Protein AF-A0A8S3GTX0-F1 (afdb_monomer)

Structure (mmCIF, N/CA/C/O backbone):
data_AF-A0A8S3GTX0-F1
#
_entry.id   AF-A0A8S3GTX0-F1
#
loop_
_atom_site.group_PDB
_atom_site.id
_atom_site.type_symbol
_atom_site.label_atom_id
_atom_site.label_alt_id
_atom_site.label_comp_id
_atom_site.label_asym_id
_atom_site.label_entity_id
_atom_site.label_seq_id
_atom_site.pdbx_PDB_ins_code
_atom_site.Cartn_x
_atom_site.Cartn_y
_atom_site.Cartn_z
_atom_site.occupancy
_atom_site.B_iso_or_equiv
_atom_site.auth_seq_id
_atom_site.auth_comp_id
_atom_site.auth_asym_id
_atom_site.auth_atom_id
_atom_site.pdbx_PDB_model_num
ATOM 1 N N . PHE A 1 1 ? 10.442 5.840 -23.495 1.00 79.31 1 PHE A N 1
ATOM 2 C CA . PHE A 1 1 ? 10.905 5.027 -24.640 1.00 79.31 1 PHE A CA 1
ATOM 3 C C . PHE A 1 1 ? 10.006 5.134 -25.878 1.00 79.31 1 PHE A C 1
ATOM 5 O O . PHE A 1 1 ? 9.894 4.167 -26.621 1.00 79.31 1 PHE A O 1
ATOM 12 N N . LYS A 1 2 ? 9.398 6.291 -26.168 1.00 82.44 2 LYS A N 1
ATOM 13 C CA . LYS A 1 2 ? 8.474 6.440 -27.301 1.00 82.44 2 LYS A CA 1
ATOM 14 C C . LYS A 1 2 ? 9.087 5.925 -28.614 1.00 82.44 2 LYS A C 1
ATOM 16 O O . LYS A 1 2 ? 10.205 6.306 -28.949 1.00 82.44 2 LYS A O 1
ATOM 21 N N . GLN A 1 3 ? 8.362 5.051 -29.319 1.00 83.12 3 GLN A N 1
ATOM 22 C CA . GLN A 1 3 ? 8.770 4.428 -30.593 1.00 83.12 3 GLN A CA 1
ATOM 23 C C . GLN A 1 3 ? 10.071 3.594 -30.565 1.00 83.12 3 GLN A C 1
ATOM 25 O O . GLN A 1 3 ? 10.593 3.220 -31.616 1.00 83.12 3 GLN A O 1
ATOM 30 N N . ALA A 1 4 ? 10.614 3.268 -29.390 1.00 78.75 4 ALA A N 1
ATOM 31 C CA . ALA A 1 4 ? 11.802 2.428 -29.287 1.00 78.75 4 ALA A CA 1
ATOM 32 C C . ALA A 1 4 ? 11.519 0.965 -29.685 1.00 78.75 4 ALA A C 1
ATOM 34 O O . ALA A 1 4 ? 10.461 0.401 -29.388 1.00 78.75 4 ALA A O 1
ATOM 35 N N . LYS A 1 5 ? 12.511 0.316 -30.306 1.00 78.94 5 LYS A N 1
ATOM 36 C CA . LYS A 1 5 ? 12.533 -1.140 -30.502 1.00 78.94 5 LYS A CA 1
ATOM 37 C C . LYS A 1 5 ? 13.118 -1.788 -29.251 1.00 78.94 5 LYS A C 1
ATOM 39 O O . LYS A 1 5 ? 14.331 -1.815 -29.082 1.00 78.94 5 LYS A O 1
ATOM 44 N N . LEU A 1 6 ? 12.237 -2.253 -28.369 1.00 76.00 6 LEU A N 1
ATOM 45 C CA . LEU A 1 6 ? 12.600 -2.751 -27.040 1.00 76.00 6 LEU A CA 1
ATOM 46 C C . LEU A 1 6 ? 12.686 -4.275 -26.945 1.00 76.00 6 LEU A C 1
ATOM 48 O O . LEU A 1 6 ? 13.019 -4.773 -25.883 1.00 76.00 6 LEU A O 1
ATOM 52 N N . ASN A 1 7 ? 12.452 -5.029 -28.020 1.00 69.19 7 ASN A N 1
ATOM 53 C CA . ASN A 1 7 ? 12.668 -6.477 -27.980 1.00 69.19 7 ASN A CA 1
ATOM 54 C C . ASN A 1 7 ? 14.132 -6.800 -28.308 1.00 69.19 7 ASN A C 1
ATOM 56 O O . ASN A 1 7 ? 14.607 -6.320 -29.343 1.00 69.19 7 ASN A O 1
ATOM 60 N N . PRO A 1 8 ?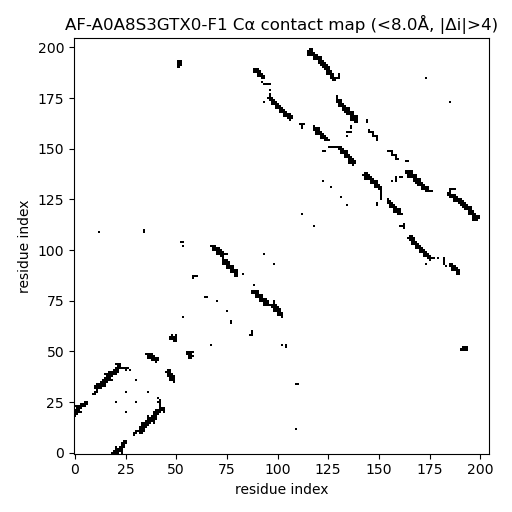 14.843 -7.609 -27.488 1.00 63.97 8 PRO A N 1
ATOM 61 C CA . PRO A 1 8 ? 14.393 -8.390 -26.320 1.00 63.97 8 PRO A CA 1
ATOM 62 C C . PRO A 1 8 ? 14.941 -7.853 -24.973 1.00 63.97 8 PRO A C 1
ATOM 64 O O . PRO A 1 8 ? 15.703 -8.536 -24.289 1.00 63.97 8 PRO A O 1
ATOM 67 N N . PHE A 1 9 ? 14.624 -6.617 -24.586 1.00 77.19 9 PHE A N 1
ATOM 68 C CA . PHE A 1 9 ? 15.086 -6.059 -23.311 1.00 77.19 9 PHE A CA 1
ATOM 69 C C .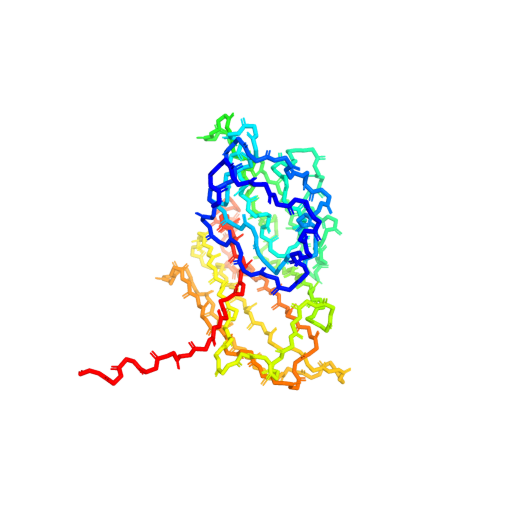 PHE A 1 9 ? 14.368 -6.710 -22.127 1.00 77.19 9 PHE A C 1
ATOM 71 O O . PHE A 1 9 ? 13.148 -6.852 -22.111 1.00 77.19 9 PHE A O 1
ATOM 78 N N . ASN A 1 10 ? 15.144 -7.068 -21.106 1.00 78.81 10 ASN A N 1
ATOM 79 C CA . ASN A 1 10 ? 14.623 -7.549 -19.837 1.00 78.81 10 ASN A CA 1
ATOM 80 C C . ASN A 1 10 ? 14.394 -6.356 -18.897 1.00 78.81 10 ASN A C 1
ATOM 82 O O . ASN A 1 10 ? 15.355 -5.724 -18.463 1.00 78.81 10 ASN A O 1
ATOM 86 N N . PHE A 1 11 ? 13.130 -6.066 -18.582 1.00 76.50 11 PHE A N 1
ATOM 87 C CA . PHE A 1 11 ? 12.743 -5.025 -17.622 1.00 76.50 11 PHE A CA 1
ATOM 88 C C . PHE A 1 11 ? 12.604 -5.546 -16.190 1.00 76.50 11 PHE A C 1
ATOM 90 O O . PHE A 1 11 ? 12.128 -4.818 -15.320 1.00 76.50 11 PHE A O 1
ATOM 97 N N . SER A 1 12 ? 13.026 -6.786 -15.921 1.00 72.88 12 SER A N 1
ATOM 98 C CA . SER A 1 12 ? 13.080 -7.309 -14.562 1.00 72.88 12 SER A CA 1
ATOM 99 C C . SER A 1 12 ? 13.879 -6.357 -13.685 1.00 72.88 12 SER A C 1
ATOM 101 O O . SER A 1 12 ? 14.993 -5.953 -14.020 1.00 72.88 12 SER A O 1
ATOM 103 N N . ARG A 1 13 ? 13.281 -5.988 -12.557 1.00 65.50 13 ARG A N 1
ATOM 104 C CA . ARG A 1 13 ? 13.845 -5.049 -11.589 1.00 65.50 13 ARG A CA 1
ATOM 105 C C . ARG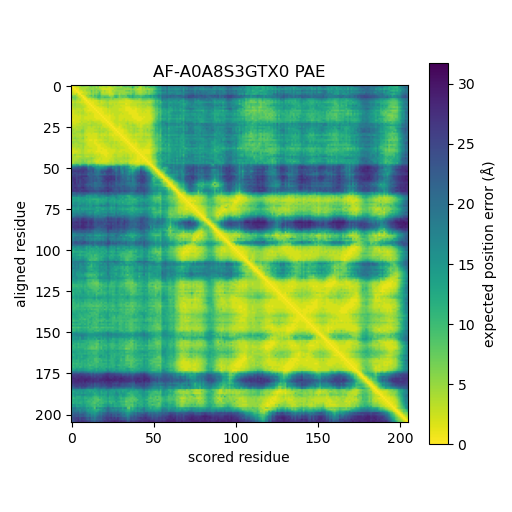 A 1 13 ? 13.991 -3.588 -12.082 1.00 65.50 13 ARG A C 1
ATOM 107 O O . ARG A 1 13 ? 14.657 -2.793 -11.422 1.00 65.50 13 ARG A O 1
ATOM 114 N N . ALA A 1 14 ? 13.381 -3.195 -13.205 1.00 71.62 14 ALA A N 1
ATOM 115 C CA . ALA A 1 14 ? 13.435 -1.813 -13.699 1.00 71.62 14 ALA A CA 1
ATOM 116 C C . ALA A 1 14 ? 12.402 -0.894 -13.018 1.00 71.62 14 ALA A C 1
ATOM 118 O O . ALA A 1 14 ? 11.264 -1.305 -12.789 1.00 71.62 14 ALA A O 1
ATOM 119 N N . ASN A 1 15 ? 12.775 0.369 -12.768 1.00 70.31 15 ASN A N 1
ATOM 120 C CA . ASN A 1 15 ? 11.829 1.440 -12.438 1.00 70.31 15 ASN A CA 1
ATOM 121 C C . ASN A 1 15 ? 11.375 2.136 -13.720 1.00 70.31 15 ASN A C 1
ATOM 123 O O . ASN A 1 15 ? 12.180 2.783 -14.389 1.00 70.31 15 ASN A O 1
ATOM 127 N N . LEU A 1 16 ? 10.097 2.016 -14.053 1.00 76.69 16 LEU A N 1
ATOM 128 C CA . LEU A 1 16 ? 9.498 2.595 -15.250 1.00 76.69 16 LEU A CA 1
ATOM 129 C C . LEU A 1 16 ? 8.422 3.631 -14.897 1.00 76.69 16 LEU A C 1
ATOM 131 O O . LEU A 1 16 ? 7.539 3.910 -15.711 1.00 76.69 16 LEU A O 1
ATOM 135 N N . TYR A 1 17 ? 8.512 4.236 -13.707 1.00 75.62 17 TYR A N 1
ATOM 136 C CA . TYR A 1 17 ? 7.631 5.320 -13.278 1.00 75.62 17 TYR A CA 1
ATOM 137 C C . TYR A 1 17 ? 7.524 6.418 -14.345 1.00 75.62 17 TYR A C 1
ATOM 139 O O . TYR A 1 17 ? 8.539 6.912 -14.845 1.00 75.62 17 TYR A O 1
ATOM 147 N N . LYS A 1 18 ? 6.291 6.788 -14.713 1.00 79.94 18 LYS A N 1
ATOM 148 C CA . LYS A 1 18 ? 5.958 7.820 -15.714 1.00 79.94 18 LYS A CA 1
ATOM 149 C C . LYS A 1 18 ? 6.598 7.617 -17.087 1.00 79.94 18 LYS A C 1
ATOM 151 O O . LYS A 1 18 ?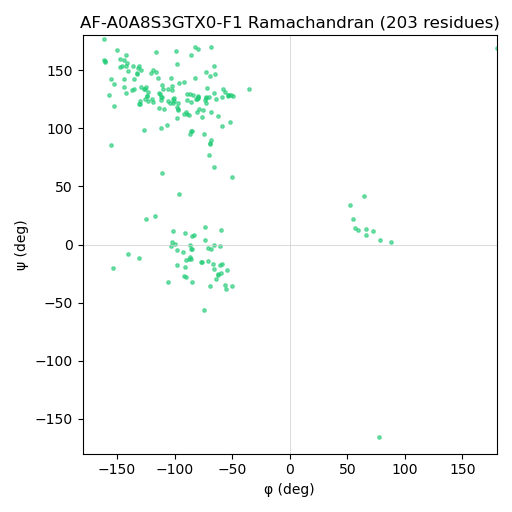 6.753 8.560 -17.865 1.00 79.94 18 LYS A O 1
ATOM 156 N N . THR A 1 19 ? 6.987 6.389 -17.409 1.00 82.94 19 THR A N 1
ATOM 157 C CA . THR A 1 19 ? 7.670 6.101 -18.667 1.00 82.94 19 THR A CA 1
ATOM 158 C C . THR A 1 19 ? 6.683 6.009 -19.829 1.00 82.94 19 THR A C 1
ATOM 160 O O . THR A 1 19 ? 5.737 5.232 -19.798 1.00 82.94 19 THR A O 1
ATOM 163 N N . ASP A 1 20 ? 6.935 6.757 -20.904 1.00 88.06 20 ASP A N 1
ATOM 164 C CA . ASP A 1 20 ? 6.128 6.693 -22.128 1.00 88.06 20 ASP A CA 1
ATOM 165 C C . ASP A 1 20 ? 6.638 5.592 -23.082 1.00 88.06 20 ASP A C 1
ATOM 167 O O . ASP A 1 20 ? 7.737 5.702 -23.646 1.00 88.06 20 ASP A O 1
ATOM 171 N N . PHE A 1 21 ? 5.846 4.533 -23.261 1.00 87.38 21 PHE A N 1
ATOM 172 C CA . PHE A 1 21 ? 6.047 3.423 -24.201 1.00 87.38 21 PHE A CA 1
ATOM 173 C C . PHE A 1 21 ? 5.180 3.532 -25.465 1.00 87.38 21 PHE A C 1
ATOM 175 O O . PHE A 1 21 ? 5.127 2.579 -26.246 1.00 87.38 21 PHE A O 1
ATOM 182 N N . THR A 1 22 ? 4.530 4.670 -25.726 1.00 88.75 22 THR A N 1
ATOM 183 C CA . THR A 1 22 ? 3.666 4.853 -26.902 1.00 88.75 22 THR A CA 1
ATOM 184 C C . THR A 1 22 ? 4.406 4.488 -28.193 1.00 88.75 22 THR A C 1
ATOM 186 O O . THR A 1 22 ? 5.518 4.961 -28.458 1.00 88.75 22 THR A O 1
ATOM 189 N N . GLY A 1 23 ? 3.789 3.634 -29.015 1.00 84.19 23 GLY A N 1
ATOM 190 C CA . GLY A 1 23 ? 4.358 3.185 -30.291 1.00 84.19 23 GLY A CA 1
ATOM 191 C C . GLY A 1 23 ? 5.539 2.211 -30.185 1.00 84.19 23 GLY A C 1
ATOM 192 O O . GLY A 1 23 ? 6.206 1.974 -31.189 1.00 84.19 23 GLY A O 1
ATOM 193 N N . THR A 1 24 ? 5.829 1.660 -29.003 1.00 86.62 24 THR A N 1
ATOM 194 C CA . THR A 1 24 ? 6.781 0.543 -28.845 1.00 86.62 24 THR A CA 1
ATOM 195 C C . THR A 1 24 ? 6.092 -0.808 -29.069 1.00 86.62 24 THR A C 1
ATOM 197 O O . THR A 1 24 ? 4.868 -0.901 -28.993 1.00 86.62 24 THR A O 1
ATOM 200 N N . ASN A 1 25 ? 6.861 -1.875 -29.302 1.00 82.12 25 ASN A N 1
ATOM 201 C CA . ASN A 1 25 ? 6.336 -3.245 -29.414 1.00 82.12 25 ASN A CA 1
ATOM 202 C C . ASN A 1 25 ? 6.435 -4.029 -28.086 1.00 82.12 25 ASN A C 1
ATOM 204 O O . ASN A 1 25 ? 6.893 -5.166 -28.099 1.00 82.12 25 ASN A O 1
ATOM 208 N N . ILE A 1 26 ? 6.088 -3.400 -26.954 1.00 77.56 26 ILE A N 1
ATOM 209 C CA . ILE A 1 26 ? 6.133 -4.020 -25.623 1.00 77.56 26 ILE A CA 1
ATOM 210 C C . ILE A 1 26 ? 4.730 -4.425 -25.154 1.00 77.56 26 ILE A C 1
ATOM 212 O O . ILE A 1 26 ? 3.755 -3.687 -25.299 1.00 77.56 26 ILE A O 1
ATOM 216 N N . SER A 1 27 ? 4.619 -5.613 -24.581 1.00 73.81 27 SER A N 1
ATOM 217 C CA . SER A 1 27 ? 3.405 -6.166 -23.990 1.00 73.81 27 SER A CA 1
ATOM 218 C C . SER A 1 27 ? 3.394 -5.975 -22.472 1.00 73.81 27 SER A C 1
ATOM 220 O O . SER A 1 27 ? 4.437 -5.918 -21.822 1.00 73.81 27 SER A O 1
ATOM 222 N N . LYS A 1 28 ? 2.199 -5.957 -21.864 1.00 66.06 28 LYS A N 1
ATOM 223 C CA . LYS A 1 28 ? 2.057 -5.921 -20.395 1.00 66.06 28 LYS A CA 1
ATOM 224 C C . LYS A 1 28 ? 2.791 -7.092 -19.719 1.00 66.06 28 LYS A C 1
ATOM 226 O O . LYS A 1 28 ? 3.364 -6.921 -18.650 1.00 66.06 28 LYS A O 1
ATOM 231 N N . SER A 1 29 ? 2.817 -8.268 -20.350 1.00 69.44 29 SER A N 1
ATOM 232 C CA . SER A 1 29 ? 3.540 -9.442 -19.842 1.00 69.44 29 SER A CA 1
ATOM 233 C C . SER A 1 29 ? 5.055 -9.258 -19.780 1.00 69.44 29 SER A C 1
ATOM 235 O O . SER A 1 29 ? 5.683 -9.854 -18.913 1.00 69.44 29 SER A O 1
ATOM 237 N N . GLU A 1 30 ? 5.641 -8.439 -20.654 1.00 75.69 30 GLU A N 1
ATOM 238 C CA . GLU A 1 30 ? 7.081 -8.129 -20.638 1.00 75.69 30 GLU A CA 1
ATOM 239 C C . GLU A 1 30 ? 7.447 -7.116 -19.541 1.00 75.69 30 GLU A C 1
ATOM 241 O O . GLU A 1 30 ? 8.611 -6.995 -19.168 1.00 75.69 30 GLU A O 1
ATOM 246 N N . LEU A 1 31 ? 6.446 -6.429 -18.984 1.00 75.00 31 LEU A N 1
ATOM 247 C CA . LEU A 1 31 ? 6.580 -5.471 -17.887 1.00 75.00 31 LEU A CA 1
ATOM 248 C C . LEU A 1 31 ? 6.247 -6.065 -16.510 1.00 75.00 31 LEU A C 1
ATOM 250 O O . LEU A 1 31 ? 6.399 -5.382 -15.502 1.00 75.00 31 LEU A O 1
ATOM 254 N N . LYS A 1 32 ? 5.796 -7.324 -16.443 1.00 70.50 32 LYS A N 1
ATOM 255 C CA . LYS A 1 32 ? 5.270 -7.943 -15.209 1.00 70.50 32 LYS A CA 1
ATOM 256 C C . LYS A 1 32 ? 6.295 -8.042 -14.069 1.00 70.50 32 LYS A C 1
ATOM 258 O O . LYS A 1 32 ? 5.901 -8.096 -12.909 1.00 70.50 32 LYS A O 1
ATOM 263 N N . ASP A 1 33 ? 7.579 -8.091 -14.426 1.00 66.31 33 ASP A N 1
ATOM 264 C CA . ASP A 1 33 ? 8.706 -8.240 -13.498 1.00 66.31 33 ASP A CA 1
ATOM 265 C C . ASP A 1 33 ? 9.425 -6.898 -13.245 1.00 66.31 33 ASP A C 1
ATOM 267 O O . ASP A 1 33 ? 10.438 -6.854 -12.538 1.00 66.31 33 ASP A O 1
ATOM 271 N N . ALA A 1 34 ? 8.931 -5.801 -13.835 1.00 72.56 34 ALA A N 1
ATOM 272 C CA . ALA A 1 34 ? 9.392 -4.460 -13.501 1.00 72.56 34 ALA A CA 1
ATOM 273 C C . ALA A 1 34 ? 9.021 -4.131 -12.050 1.00 72.56 34 ALA A C 1
ATOM 275 O O . ALA A 1 34 ? 7.988 -4.560 -11.539 1.00 72.56 34 ALA A O 1
ATOM 276 N N . LEU A 1 35 ? 9.872 -3.356 -11.378 1.00 65.25 35 LEU A N 1
ATOM 277 C CA . LEU A 1 35 ? 9.636 -2.950 -9.989 1.00 65.25 35 LEU A CA 1
ATOM 278 C C . LEU A 1 35 ? 8.476 -1.969 -9.868 1.00 65.25 35 LEU A C 1
ATOM 280 O O . LEU A 1 35 ? 7.766 -1.981 -8.869 1.00 65.25 35 LEU A O 1
ATOM 284 N N . SER A 1 36 ? 8.321 -1.089 -10.855 1.00 68.06 36 SER A N 1
ATOM 285 C CA . SER A 1 36 ? 7.163 -0.209 -10.968 1.00 68.06 36 SER A CA 1
ATOM 286 C C . SER A 1 36 ? 6.956 0.198 -12.415 1.00 68.06 36 SER A C 1
ATOM 288 O O . SER A 1 36 ? 7.917 0.459 -13.139 1.00 68.06 36 SER A O 1
ATOM 290 N N . ILE A 1 37 ? 5.691 0.287 -12.806 1.00 69.31 37 ILE A N 1
ATOM 291 C CA . ILE A 1 37 ? 5.230 0.872 -14.069 1.00 69.31 37 ILE A CA 1
ATOM 292 C C . ILE A 1 37 ? 4.193 1.969 -13.798 1.00 69.31 37 ILE A C 1
ATOM 294 O O . ILE A 1 37 ? 3.396 2.304 -14.671 1.00 69.31 37 ILE A O 1
ATOM 298 N N . GLN A 1 38 ? 4.191 2.534 -12.587 1.00 70.75 38 GLN A N 1
ATOM 299 C CA . GLN A 1 38 ? 3.233 3.547 -12.165 1.00 70.75 38 GLN A CA 1
ATOM 300 C C . GLN A 1 38 ? 3.257 4.749 -13.112 1.00 70.75 38 GLN A C 1
ATOM 302 O O . GLN A 1 38 ? 4.316 5.285 -13.428 1.00 70.75 38 GLN A O 1
ATOM 307 N N . ASP A 1 39 ? 2.080 5.186 -13.551 1.00 73.12 39 ASP A N 1
ATOM 308 C CA . ASP A 1 39 ? 1.872 6.289 -14.493 1.00 73.12 39 ASP A CA 1
ATOM 309 C C . ASP A 1 39 ? 2.601 6.120 -15.843 1.00 73.12 39 ASP A C 1
ATOM 311 O O . ASP A 1 39 ? 2.723 7.081 -16.607 1.00 73.12 39 ASP A O 1
ATOM 315 N N . ALA A 1 40 ? 3.102 4.923 -16.167 1.00 79.44 40 ALA A N 1
ATOM 316 C CA . ALA A 1 40 ? 3.653 4.645 -17.487 1.00 79.44 40 ALA A CA 1
ATOM 317 C C . ALA A 1 40 ? 2.545 4.716 -18.547 1.00 79.44 40 ALA A C 1
ATOM 319 O O . ALA A 1 40 ? 1.386 4.463 -18.256 1.00 79.44 40 ALA A O 1
ATOM 320 N N . VAL A 1 41 ? 2.874 5.015 -19.800 1.00 83.25 41 VAL A N 1
ATOM 321 C CA . VAL A 1 41 ? 1.909 4.966 -20.912 1.00 83.25 41 VAL A CA 1
ATOM 322 C C . VAL A 1 41 ? 2.271 3.785 -21.796 1.00 83.25 41 VAL A C 1
ATOM 324 O O . VAL A 1 41 ? 3.365 3.766 -22.346 1.00 83.25 41 VAL A O 1
ATOM 327 N N . LEU A 1 42 ? 1.391 2.790 -21.919 1.00 82.88 42 LEU A N 1
ATOM 328 C CA . LEU A 1 42 ? 1.625 1.586 -22.723 1.00 82.88 42 LEU A CA 1
ATOM 329 C C . LEU A 1 42 ? 1.660 1.891 -24.225 1.00 82.88 42 LEU A C 1
ATOM 331 O O . LEU A 1 42 ? 1.274 2.964 -24.686 1.00 82.88 42 LEU A O 1
ATOM 335 N N . SER A 1 43 ? 2.072 0.899 -25.016 1.00 82.75 43 SER A N 1
ATOM 336 C CA . SER A 1 43 ? 2.161 0.984 -26.478 1.00 82.75 43 SER A CA 1
ATOM 337 C C . SER A 1 43 ? 0.906 1.500 -27.171 1.00 82.75 43 SER A C 1
ATOM 339 O O . SER A 1 43 ? 1.011 2.220 -28.163 1.00 82.75 43 SER A O 1
ATOM 341 N N . ASN A 1 44 ? -0.265 1.148 -26.644 1.00 80.12 44 ASN A N 1
ATOM 342 C CA . ASN A 1 44 ? -1.576 1.550 -27.148 1.00 80.12 44 ASN A CA 1
ATOM 343 C C . ASN A 1 44 ? -2.046 2.921 -26.617 1.00 80.12 44 ASN A C 1
ATOM 345 O O . ASN A 1 44 ? -3.196 3.292 -26.833 1.00 80.12 44 ASN A O 1
ATOM 349 N N . GLY A 1 45 ? -1.190 3.657 -25.906 1.00 77.25 45 GLY A N 1
ATOM 350 C CA . GLY A 1 45 ? -1.528 4.935 -25.283 1.00 77.25 45 GLY A CA 1
ATOM 351 C C . GLY A 1 45 ? -2.314 4.803 -23.977 1.00 77.25 45 GLY A C 1
ATOM 352 O O . GLY A 1 45 ? -2.713 5.817 -23.411 1.00 77.25 45 GLY A O 1
ATOM 353 N N . THR A 1 46 ? -2.556 3.584 -23.483 1.00 75.00 46 THR A N 1
ATOM 354 C CA . THR A 1 46 ? -3.236 3.383 -22.201 1.00 75.00 46 THR A CA 1
ATOM 355 C C . THR A 1 46 ? -2.294 3.746 -21.055 1.00 75.00 46 THR A C 1
ATOM 357 O O . THR A 1 46 ? -1.226 3.137 -20.949 1.00 75.00 46 THR A O 1
ATOM 360 N N . PRO A 1 47 ? -2.658 4.697 -20.179 1.00 70.19 47 PRO A N 1
ATOM 361 C CA . PRO A 1 47 ? -1.906 4.921 -18.958 1.00 70.19 47 PRO A CA 1
ATOM 362 C C . PRO A 1 47 ? -2.035 3.697 -18.046 1.00 70.19 47 PRO A C 1
ATOM 364 O O . PRO A 1 47 ? -3.126 3.185 -17.796 1.00 70.19 47 PRO A O 1
ATOM 367 N N . VAL A 1 48 ? -0.901 3.221 -17.556 1.00 64.31 48 VAL A N 1
ATOM 368 C CA . VAL A 1 48 ? -0.812 2.303 -16.436 1.00 64.31 48 VAL A CA 1
ATOM 369 C C . VAL A 1 48 ? -0.952 3.133 -15.182 1.00 64.31 48 VAL A C 1
ATOM 371 O O . VAL A 1 48 ? -0.085 3.927 -14.835 1.00 64.31 48 VAL A O 1
ATOM 374 N N . HIS A 1 49 ? -2.032 2.914 -14.465 1.00 58.09 49 HIS A N 1
ATOM 375 C CA . HIS A 1 49 ? -2.074 3.263 -13.062 1.00 58.09 49 HIS A CA 1
ATOM 376 C C . HIS A 1 49 ? -1.618 1.998 -12.345 1.00 58.09 49 HIS A C 1
ATOM 378 O O . HIS A 1 49 ? -2.280 0.966 -12.478 1.00 58.09 49 HIS A O 1
ATOM 384 N N . ASP A 1 50 ? -0.434 2.027 -11.714 1.00 47.72 50 ASP A N 1
ATOM 385 C CA . ASP A 1 50 ? -0.014 0.888 -10.892 1.00 47.72 50 ASP A CA 1
ATOM 386 C C . ASP A 1 50 ? -1.148 0.646 -9.905 1.00 47.72 50 ASP A C 1
ATOM 388 O O . ASP A 1 50 ? -1.622 1.571 -9.234 1.00 47.72 50 ASP A O 1
ATOM 392 N N . GLU A 1 51 ? -1.606 -0.597 -9.855 1.00 46.56 51 GLU A N 1
ATOM 393 C CA . GLU A 1 51 ? -2.383 -1.019 -8.713 1.00 46.56 51 GLU A CA 1
ATOM 394 C C . GLU A 1 51 ? -1.472 -0.799 -7.502 1.00 46.56 51 GLU A C 1
ATOM 396 O O . GLU A 1 51 ? -0.311 -1.220 -7.485 1.00 46.56 51 GLU A O 1
ATOM 401 N N . ASN A 1 52 ? -1.996 -0.073 -6.515 1.00 44.25 52 ASN A N 1
ATOM 402 C CA . ASN A 1 52 ? -1.453 -0.021 -5.161 1.00 44.25 52 ASN A CA 1
ATOM 403 C C . ASN A 1 52 ? -0.903 -1.399 -4.823 1.00 44.25 52 ASN A C 1
ATOM 405 O O . ASN A 1 52 ? -1.620 -2.349 -5.115 1.00 44.25 52 ASN A O 1
ATOM 409 N N . LEU A 1 53 ? 0.310 -1.496 -4.264 1.00 40.72 53 LEU A N 1
ATOM 410 C CA . LEU A 1 53 ? 1.086 -2.721 -3.982 1.00 40.72 53 LEU A CA 1
ATOM 411 C C . LEU A 1 53 ? 0.328 -3.846 -3.233 1.00 40.72 53 LEU A C 1
ATOM 413 O O . LEU A 1 53 ? 0.728 -4.312 -2.180 1.00 40.72 53 LEU A O 1
ATOM 417 N N . ILE A 1 54 ? -0.773 -4.317 -3.787 1.00 45.34 54 ILE A N 1
ATOM 418 C CA . ILE A 1 54 ? -1.844 -5.109 -3.189 1.00 45.34 54 ILE A CA 1
ATOM 419 C C . ILE A 1 54 ? -2.534 -5.953 -4.285 1.00 45.34 54 ILE A C 1
ATOM 421 O O . ILE A 1 54 ? -3.092 -7.000 -3.968 1.00 45.34 54 ILE A O 1
ATOM 425 N N . SER A 1 55 ? -2.402 -5.597 -5.568 1.00 37.56 55 SER A N 1
ATOM 426 C CA . SER A 1 55 ? -2.489 -6.476 -6.753 1.00 37.56 55 SER A CA 1
ATOM 427 C C . SER A 1 55 ? -1.812 -5.729 -7.940 1.00 37.56 55 SER A C 1
ATOM 429 O O . SER A 1 55 ? -1.297 -4.650 -7.698 1.00 37.56 55 SER A O 1
ATOM 431 N N . ASN A 1 56 ? -1.662 -6.272 -9.160 1.00 32.84 56 ASN A N 1
ATOM 432 C CA . ASN A 1 56 ? -0.792 -5.749 -10.248 1.00 32.84 56 ASN A CA 1
ATOM 433 C C . ASN A 1 56 ? -1.520 -5.169 -11.509 1.00 32.84 56 ASN A C 1
ATOM 435 O O . ASN A 1 56 ? -1.789 -5.874 -12.492 1.00 32.84 56 ASN A O 1
ATOM 439 N N . GLY A 1 57 ? -1.633 -3.837 -11.581 1.00 35.22 57 GLY A N 1
ATOM 440 C CA . GLY A 1 57 ? -1.760 -3.021 -12.804 1.00 35.22 57 GLY A CA 1
ATOM 441 C C . GLY A 1 57 ? -2.995 -3.134 -13.730 1.00 35.22 57 GLY A C 1
ATOM 442 O O . GLY A 1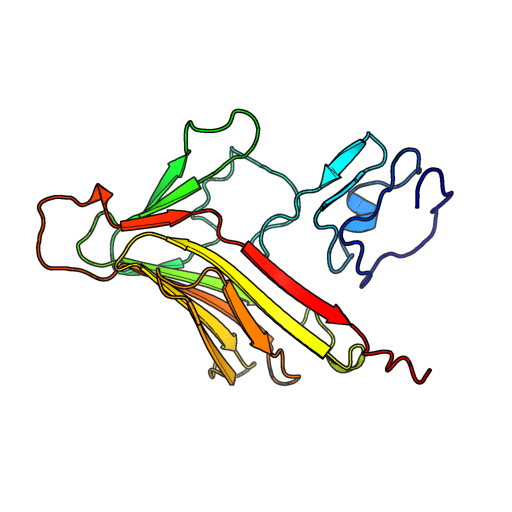 57 ? -2.828 -3.115 -14.953 1.00 35.22 57 GLY A O 1
ATOM 443 N N . GLN A 1 58 ? -4.221 -3.228 -13.232 1.00 31.94 58 GLN A N 1
ATOM 444 C CA . GLN A 1 58 ? -5.493 -2.947 -13.895 1.00 31.94 58 GLN A CA 1
ATOM 445 C C . GLN A 1 58 ? -6.477 -2.331 -12.887 1.00 31.94 58 GLN A C 1
ATOM 447 O O . GLN A 1 58 ? -6.653 -2.816 -11.775 1.00 31.94 58 GLN A O 1
ATOM 452 N N . ALA A 1 59 ? -7.185 -1.278 -13.299 1.00 37.44 59 ALA A N 1
ATOM 453 C CA . ALA A 1 59 ? -8.412 -0.872 -12.625 1.00 37.44 59 ALA A CA 1
ATOM 454 C C . ALA A 1 59 ? -9.491 -1.932 -12.915 1.00 37.44 59 ALA A C 1
ATOM 456 O O . ALA A 1 59 ? -10.325 -1.757 -13.801 1.00 37.44 59 ALA A O 1
ATOM 457 N N . ASP A 1 60 ? -9.423 -3.077 -12.234 1.00 39.72 60 ASP A N 1
ATOM 458 C CA . ASP A 1 60 ? -10.476 -4.083 -12.285 1.00 39.72 60 ASP A CA 1
ATOM 459 C C . ASP A 1 60 ? -11.555 -3.731 -11.249 1.00 39.72 60 ASP A C 1
ATOM 461 O O . ASP A 1 60 ? -11.447 -4.000 -10.048 1.00 39.72 60 ASP A O 1
ATOM 465 N N . CYS A 1 61 ? -12.613 -3.077 -11.733 1.00 43.25 61 CYS A N 1
ATOM 466 C CA . CYS A 1 61 ? -13.788 -2.718 -10.940 1.00 43.25 61 CYS A CA 1
ATOM 467 C C . CYS A 1 61 ? -14.619 -3.946 -10.508 1.00 43.25 61 CYS A C 1
ATOM 469 O O . CYS A 1 61 ? -15.597 -3.771 -9.783 1.00 43.25 61 CYS A O 1
ATOM 471 N N . ASN A 1 62 ? -14.264 -5.163 -10.948 1.00 40.50 62 ASN A N 1
ATOM 472 C CA . ASN A 1 62 ? -14.960 -6.417 -10.645 1.00 40.50 62 ASN A CA 1
ATOM 473 C C . ASN A 1 62 ? -14.260 -7.296 -9.595 1.00 40.50 62 ASN A C 1
ATOM 475 O O . ASN A 1 62 ? -14.801 -8.345 -9.239 1.00 40.50 62 ASN A O 1
ATOM 479 N N . ILE A 1 63 ? -13.098 -6.906 -9.060 1.00 40.19 63 ILE A N 1
ATOM 480 C CA . ILE A 1 63 ? -12.513 -7.628 -7.922 1.00 40.19 63 ILE A CA 1
ATOM 481 C C . ILE A 1 63 ? -13.346 -7.291 -6.683 1.00 40.19 63 ILE A C 1
ATOM 483 O O . ILE A 1 63 ? -13.549 -6.128 -6.352 1.00 40.19 63 ILE A O 1
ATOM 487 N N . SER A 1 64 ? -13.843 -8.288 -5.953 1.00 46.12 64 SER A N 1
ATOM 488 C CA . SER A 1 64 ? -14.359 -8.052 -4.603 1.00 46.12 64 SER A CA 1
ATOM 489 C C . SER A 1 64 ? -13.165 -7.700 -3.702 1.00 46.12 64 SER A C 1
ATOM 491 O O . SER A 1 64 ? -12.516 -8.591 -3.155 1.00 46.12 64 SER A O 1
ATOM 493 N N . HIS A 1 65 ? -12.844 -6.404 -3.604 1.00 54.34 65 HIS A N 1
ATOM 494 C CA . HIS A 1 65 ? -11.614 -5.784 -3.061 1.00 54.34 65 HIS A CA 1
ATOM 495 C C . HIS A 1 65 ? -11.273 -6.091 -1.582 1.00 54.34 65 HIS A C 1
ATOM 497 O O . HIS A 1 65 ? -10.384 -5.473 -1.006 1.00 54.34 65 HIS A O 1
ATOM 503 N N . ILE A 1 66 ? -11.927 -7.074 -0.958 1.00 55.12 66 ILE A N 1
ATOM 504 C CA . ILE A 1 66 ? -11.642 -7.567 0.399 1.00 55.12 66 ILE A 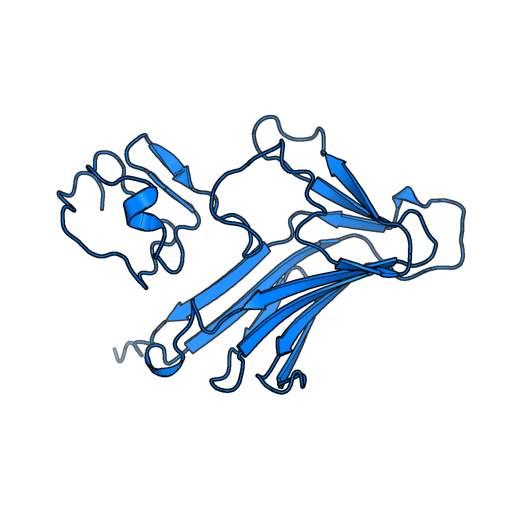CA 1
ATOM 505 C C . ILE A 1 66 ? -10.778 -8.839 0.381 1.00 55.12 66 ILE A C 1
ATOM 507 O O . ILE A 1 66 ? -10.171 -9.165 1.390 1.00 55.12 66 ILE A O 1
ATOM 511 N N . SER A 1 67 ? -10.668 -9.566 -0.739 1.00 59.06 67 SER A N 1
ATOM 512 C CA . SER A 1 67 ? -9.944 -10.854 -0.776 1.00 59.06 67 SER A CA 1
ATOM 513 C C . SER A 1 67 ? -8.434 -10.738 -0.524 1.00 59.06 67 SER A C 1
ATOM 515 O O . SER A 1 67 ? -7.806 -11.723 -0.146 1.00 59.06 67 SER A O 1
ATOM 517 N N . GLY A 1 68 ? -7.849 -9.550 -0.721 1.00 65.00 68 GLY A N 1
ATOM 518 C CA . GLY A 1 68 ? -6.454 -9.247 -0.373 1.00 65.00 68 GLY A CA 1
ATOM 519 C C . GLY A 1 68 ? -6.252 -8.787 1.075 1.00 65.00 68 GLY A C 1
ATOM 520 O O . GLY A 1 68 ? -5.118 -8.720 1.548 1.00 65.00 68 GLY A O 1
ATOM 521 N N . TRP A 1 69 ? -7.337 -8.495 1.793 1.00 72.75 69 TRP A N 1
ATOM 522 C CA . TRP A 1 69 ? -7.300 -7.948 3.140 1.00 72.75 69 TRP A CA 1
ATOM 523 C C . TRP A 1 69 ? -7.787 -8.962 4.165 1.00 72.75 69 TRP A C 1
ATOM 525 O O . TRP A 1 69 ? -8.809 -9.621 4.001 1.00 72.75 69 TRP A O 1
ATOM 535 N N . THR A 1 70 ? -7.083 -9.041 5.288 1.00 81.94 70 THR A N 1
ATOM 536 C CA . THR A 1 70 ? -7.540 -9.810 6.443 1.00 81.94 70 THR A CA 1
ATOM 537 C C . THR A 1 70 ? -8.216 -8.873 7.432 1.00 81.94 70 THR A C 1
ATOM 539 O O . THR A 1 70 ? -7.569 -7.984 7.987 1.00 81.94 70 THR A O 1
ATOM 542 N N . VAL A 1 71 ? -9.513 -9.074 7.673 1.00 82.88 71 VAL A N 1
ATOM 543 C CA . VAL A 1 71 ? -10.249 -8.380 8.740 1.00 82.88 71 VAL A CA 1
ATOM 544 C C . VAL A 1 71 ? -9.916 -9.058 10.064 1.00 82.88 71 VAL A C 1
ATOM 546 O O . VA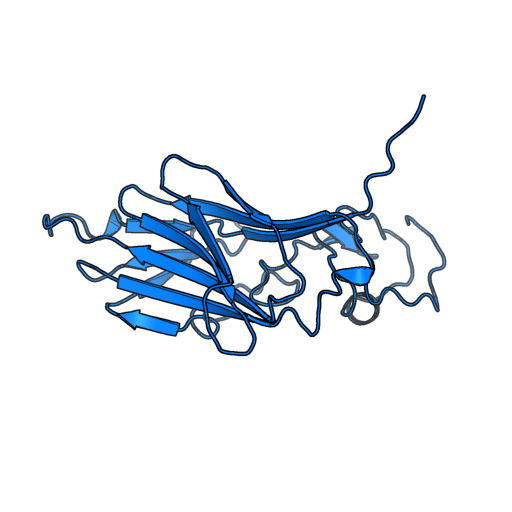L A 1 71 ? -10.192 -10.241 10.249 1.00 82.88 71 VAL A O 1
ATOM 549 N N . SER A 1 72 ? -9.292 -8.324 10.981 1.00 85.69 72 SER A N 1
ATOM 550 C CA . SER A 1 72 ? -8.901 -8.853 12.292 1.00 85.69 72 SER A CA 1
ATOM 551 C C . SER A 1 72 ? -9.973 -8.634 13.356 1.00 85.69 72 SER A C 1
ATOM 553 O O . SER A 1 72 ? -10.047 -9.400 14.314 1.00 85.69 72 SER A O 1
ATOM 555 N N . ASN A 1 73 ? -10.801 -7.597 13.203 1.00 84.62 73 ASN A N 1
ATOM 556 C CA . ASN A 1 73 ? -11.925 -7.304 14.087 1.00 84.62 73 ASN A CA 1
ATOM 557 C C . ASN A 1 73 ? -12.939 -6.372 13.404 1.00 84.62 73 ASN A C 1
ATOM 559 O O . ASN A 1 73 ? -12.575 -5.570 12.541 1.00 84.62 73 ASN A O 1
ATOM 563 N N . GLY A 1 74 ? -14.183 -6.410 13.880 1.00 83.38 74 GLY A N 1
ATOM 564 C CA . GLY A 1 74 ? -15.275 -5.562 13.422 1.00 83.38 74 GLY A CA 1
ATOM 565 C C . GLY A 1 74 ? -15.870 -6.026 12.100 1.00 83.38 74 GLY A C 1
ATOM 566 O O . GLY A 1 74 ? -15.648 -7.150 11.653 1.00 83.38 74 GLY A O 1
ATOM 567 N N . ASN A 1 75 ? -16.654 -5.148 11.484 1.00 81.00 75 ASN A N 1
ATOM 568 C CA . ASN A 1 75 ? -17.241 -5.385 10.175 1.00 81.00 75 ASN A CA 1
ATOM 569 C C . ASN A 1 75 ? -16.842 -4.247 9.236 1.00 81.00 75 ASN A C 1
ATOM 571 O O . ASN A 1 75 ? -17.002 -3.078 9.584 1.00 81.00 75 ASN A O 1
ATOM 575 N N . ILE A 1 76 ? -16.294 -4.593 8.073 1.00 75.56 76 ILE A N 1
ATOM 576 C CA . ILE A 1 76 ? -15.803 -3.643 7.078 1.00 75.56 76 ILE A CA 1
ATOM 577 C C . ILE A 1 76 ? -16.470 -3.965 5.753 1.00 75.56 76 ILE A C 1
ATOM 579 O O . ILE A 1 76 ? -16.511 -5.120 5.336 1.00 75.56 76 ILE A O 1
ATOM 583 N N . THR A 1 77 ? -16.956 -2.930 5.081 1.00 73.94 77 THR A N 1
ATOM 584 C CA . THR A 1 77 ? -17.495 -3.028 3.728 1.00 73.94 77 THR A CA 1
ATOM 585 C C . THR A 1 77 ? -16.680 -2.165 2.775 1.00 73.94 77 THR A C 1
ATOM 587 O O . THR A 1 77 ? -16.130 -1.135 3.169 1.00 73.94 77 THR A O 1
ATOM 590 N N . SER A 1 78 ? -16.612 -2.575 1.513 1.00 69.94 78 SER A N 1
ATOM 591 C CA . SER A 1 78 ? -16.111 -1.749 0.418 1.00 69.94 78 SER A CA 1
ATOM 592 C C . SER A 1 78 ? -17.296 -1.175 -0.353 1.00 69.94 78 SER A C 1
ATOM 594 O O . SER A 1 78 ? -18.147 -1.933 -0.821 1.00 69.94 78 SER A O 1
ATOM 596 N N . VAL A 1 79 ? -17.346 0.144 -0.515 1.00 67.06 79 VAL A N 1
ATOM 597 C CA . VAL A 1 79 ? -18.369 0.829 -1.316 1.00 67.06 79 VAL A CA 1
ATOM 598 C C . VAL A 1 79 ? -17.702 1.440 -2.540 1.00 67.06 79 VAL A C 1
ATOM 600 O O . VAL A 1 79 ? -16.699 2.135 -2.404 1.00 67.06 79 VAL A O 1
ATOM 603 N N . ILE A 1 80 ? -18.246 1.193 -3.732 1.00 63.78 80 ILE A N 1
ATOM 604 C CA . ILE A 1 80 ? -17.778 1.849 -4.958 1.00 63.78 80 ILE A CA 1
ATOM 605 C C . ILE A 1 80 ? -18.261 3.302 -4.934 1.00 63.78 80 ILE A C 1
ATOM 607 O O . ILE A 1 80 ? -19.456 3.567 -4.802 1.00 63.78 80 ILE A O 1
ATOM 611 N N . SER A 1 81 ? -17.332 4.246 -5.054 1.00 56.66 81 SER A N 1
ATOM 612 C CA . SER A 1 81 ? -17.652 5.660 -5.181 1.00 56.66 81 SER A CA 1
ATOM 613 C C . SER A 1 81 ? -18.226 5.949 -6.568 1.00 56.66 81 SER A C 1
ATOM 615 O O . SER A 1 81 ? -17.596 5.685 -7.590 1.00 56.66 81 SER A O 1
ATOM 617 N N . ASN A 1 82 ? -19.402 6.576 -6.608 1.00 53.84 82 ASN A N 1
ATOM 618 C CA . ASN A 1 82 ? -20.054 7.012 -7.848 1.00 53.84 82 ASN A CA 1
ATOM 619 C C . ASN A 1 82 ? -19.382 8.247 -8.493 1.00 53.84 82 ASN A C 1
ATOM 621 O O . ASN A 1 82 ? -19.908 8.788 -9.464 1.00 53.84 82 ASN A O 1
ATOM 625 N N . SER A 1 83 ? -18.262 8.750 -7.953 1.00 52.38 83 SER A N 1
ATOM 626 C CA . SER A 1 83 ? -17.708 10.062 -8.321 1.00 52.38 83 SER A CA 1
ATOM 627 C C . SER A 1 83 ? -16.767 10.094 -9.533 1.00 52.38 83 SER A C 1
ATOM 629 O O . SER A 1 83 ? -16.316 11.182 -9.885 1.00 52.38 83 SER A O 1
ATOM 631 N N . SER A 1 84 ? -16.461 8.981 -10.211 1.00 46.56 84 SER A N 1
ATOM 632 C CA . SER A 1 84 ? -15.748 9.055 -11.499 1.00 46.56 84 SER A CA 1
ATOM 633 C C . SER A 1 84 ? -15.970 7.826 -12.384 1.00 46.56 84 SER A C 1
ATOM 635 O O . SER A 1 84 ? -15.735 6.700 -11.961 1.00 46.56 84 SER A O 1
ATOM 637 N N . ASN A 1 85 ? -16.353 8.046 -13.644 1.00 42.44 85 ASN A N 1
ATOM 638 C CA . ASN A 1 85 ? -16.587 6.993 -14.644 1.00 42.44 85 ASN A CA 1
ATOM 639 C C . ASN A 1 85 ? -15.296 6.336 -15.182 1.00 42.44 85 ASN A C 1
ATOM 641 O O . ASN A 1 85 ? -15.333 5.694 -16.229 1.00 42.44 85 ASN A O 1
ATOM 645 N N . SER A 1 86 ? -14.147 6.513 -14.523 1.00 43.75 86 SER A N 1
ATOM 646 C CA . SER A 1 86 ? -12.876 5.961 -15.009 1.00 43.75 86 SER A CA 1
ATOM 647 C C . SER A 1 86 ? -11.952 5.388 -13.941 1.00 43.75 86 SER A C 1
ATOM 649 O O . SER A 1 86 ? -10.979 4.746 -14.314 1.00 43.75 86 SER A O 1
ATOM 651 N N . ASN A 1 87 ? -12.242 5.546 -12.647 1.00 47.12 87 ASN A N 1
ATOM 652 C CA . ASN A 1 87 ? -11.409 4.986 -11.585 1.00 47.12 87 ASN A CA 1
ATOM 653 C C . ASN A 1 87 ? -12.307 4.249 -10.595 1.00 47.12 87 ASN A C 1
ATOM 655 O O . ASN A 1 87 ? -13.197 4.862 -10.009 1.00 47.12 87 ASN A O 1
ATOM 659 N N . CYS A 1 88 ? -12.066 2.951 -10.405 1.00 48.97 88 CYS A N 1
ATOM 660 C CA . CYS A 1 88 ? -12.713 2.100 -9.406 1.00 48.97 88 CYS A CA 1
ATOM 661 C C . CYS A 1 88 ? -12.322 2.561 -7.987 1.00 48.97 88 CYS A C 1
ATOM 663 O O . CYS A 1 88 ? -11.567 1.897 -7.284 1.00 48.97 88 CYS A O 1
ATOM 665 N N . GLN A 1 89 ? -12.760 3.753 -7.591 1.00 55.25 89 GLN A N 1
ATOM 666 C CA . GLN A 1 89 ? -12.480 4.342 -6.294 1.00 55.25 89 GLN A CA 1
ATOM 667 C C . GLN A 1 89 ? -13.373 3.638 -5.278 1.00 55.25 89 GLN A C 1
ATOM 669 O O . GLN A 1 89 ? -14.595 3.773 -5.322 1.00 55.25 89 GLN A O 1
ATOM 674 N N . PHE A 1 90 ? -12.775 2.826 -4.413 1.00 55.16 90 PHE A N 1
ATOM 675 C CA . PHE A 1 90 ? -13.485 2.122 -3.356 1.00 55.16 90 PHE A CA 1
ATOM 676 C C . PHE A 1 90 ? -13.199 2.779 -2.013 1.00 55.16 90 PHE A C 1
ATOM 678 O O . PHE A 1 90 ? -12.061 3.056 -1.647 1.00 55.16 90 PHE A O 1
ATOM 685 N N . THR A 1 91 ? -14.259 2.983 -1.250 1.00 64.81 91 THR A N 1
ATOM 686 C CA . THR A 1 91 ? -14.181 3.479 0.113 1.00 64.81 91 THR A CA 1
ATOM 687 C C . THR A 1 91 ? -14.341 2.305 1.069 1.00 64.81 91 THR A C 1
ATOM 689 O O . THR A 1 91 ? -15.357 1.608 1.039 1.00 64.81 91 THR A O 1
ATOM 692 N N . LEU A 1 92 ? -13.349 2.089 1.932 1.00 70.12 92 LEU A N 1
ATOM 693 C CA . LEU A 1 92 ? -13.453 1.151 3.047 1.00 70.12 92 LEU A CA 1
ATOM 694 C C . LEU A 1 92 ? -14.192 1.830 4.194 1.00 70.12 92 LEU A C 1
ATOM 696 O O . LEU A 1 92 ? -13.789 2.908 4.634 1.00 70.12 92 LEU A O 1
ATOM 700 N N . GLN A 1 93 ? -15.261 1.202 4.673 1.00 68.88 93 GLN A N 1
ATOM 701 C CA . GLN A 1 93 ? -16.110 1.733 5.736 1.00 68.88 93 GLN A CA 1
ATOM 702 C C . GLN A 1 93 ? -16.263 0.720 6.864 1.00 68.88 93 GLN A C 1
ATOM 704 O O . GLN A 1 93 ? -16.550 -0.453 6.618 1.00 68.88 93 GLN A O 1
ATOM 709 N N . SER A 1 94 ? -16.110 1.182 8.105 1.00 73.50 94 SER A N 1
ATOM 710 C CA . SER A 1 94 ? -16.427 0.381 9.290 1.00 73.50 94 SER A CA 1
ATOM 711 C C . SER A 1 94 ? -17.931 0.412 9.557 1.00 73.50 94 SER A C 1
ATOM 713 O O . SER A 1 94 ? -18.510 1.481 9.725 1.00 73.50 94 SER A O 1
ATOM 715 N N . LEU A 1 95 ? -18.554 -0.761 9.651 1.00 70.31 95 LEU A N 1
ATOM 716 C CA . LEU A 1 95 ? -19.963 -0.941 10.025 1.00 70.31 95 LEU A CA 1
ATOM 717 C C . LEU A 1 95 ? -20.157 -1.170 11.532 1.00 70.31 95 LEU A C 1
ATOM 719 O O . LEU A 1 95 ? -21.284 -1.252 12.013 1.00 70.31 95 LEU A O 1
ATOM 723 N N . SER A 1 96 ? -19.068 -1.307 12.286 1.00 67.38 96 SER A N 1
ATOM 724 C CA . SER A 1 96 ? -19.074 -1.450 13.743 1.00 67.38 96 SER A CA 1
ATOM 725 C C . SER A 1 96 ? -18.377 -0.269 14.405 1.00 67.38 96 SER A C 1
ATOM 727 O O . SER A 1 96 ? -17.663 0.494 13.754 1.00 67.38 96 SER A O 1
ATOM 729 N N . THR A 1 97 ? -18.560 -0.125 15.721 1.00 68.25 97 THR A N 1
ATOM 730 C CA . THR A 1 97 ? -17.895 0.938 16.476 1.00 68.25 97 THR A CA 1
ATOM 731 C C . THR A 1 97 ? -16.390 0.896 16.298 1.00 68.25 97 THR A C 1
ATOM 733 O O . THR A 1 97 ? -15.813 1.944 16.121 1.00 68.25 97 THR A O 1
ATOM 736 N N . GLY A 1 98 ? -15.738 -0.258 16.234 1.00 75.31 98 GLY A N 1
ATOM 737 C CA . GLY A 1 98 ? -14.343 -0.339 15.803 1.00 75.31 98 GLY A CA 1
ATOM 738 C C . GLY A 1 98 ? -14.161 -1.449 14.788 1.00 75.31 98 GLY A C 1
ATOM 739 O O . GLY A 1 98 ? -14.852 -2.467 14.870 1.00 75.31 98 GLY A O 1
ATOM 740 N N . ALA A 1 99 ? -13.233 -1.258 13.858 1.00 82.62 99 ALA A N 1
ATOM 741 C CA . ALA A 1 99 ? -12.814 -2.296 12.929 1.00 82.62 99 ALA A CA 1
ATOM 742 C C . ALA A 1 99 ? -11.324 -2.170 12.616 1.00 82.62 99 ALA A C 1
ATOM 744 O O . ALA A 1 99 ? -10.736 -1.088 12.711 1.00 82.62 99 ALA A O 1
ATOM 745 N N . ALA A 1 100 ? -10.707 -3.290 12.265 1.00 83.56 100 ALA A N 1
ATOM 746 C CA . ALA A 1 100 ? -9.321 -3.319 11.842 1.00 83.56 100 ALA A CA 1
ATOM 747 C C . ALA A 1 100 ? -9.121 -4.351 10.738 1.00 83.56 100 ALA A C 1
ATOM 749 O O . ALA A 1 100 ? -9.700 -5.440 10.757 1.00 83.56 100 ALA A O 1
ATOM 750 N N . MET A 1 101 ? -8.268 -4.000 9.788 1.00 84.56 101 MET A N 1
ATOM 751 C CA . MET A 1 101 ? -7.853 -4.885 8.710 1.00 84.56 101 MET A CA 1
ATOM 752 C C . MET A 1 101 ? -6.400 -4.645 8.364 1.00 84.56 101 MET A C 1
ATOM 754 O O . MET A 1 101 ? -5.844 -3.585 8.650 1.00 84.56 101 MET A O 1
ATOM 758 N N . TYR A 1 102 ? -5.786 -5.631 7.735 1.00 81.94 102 TYR A N 1
ATOM 759 C CA . TYR A 1 102 ? -4.422 -5.499 7.266 1.00 81.94 102 TYR A CA 1
ATOM 760 C C . TYR A 1 102 ? -4.186 -6.283 5.992 1.00 81.94 102 TYR A C 1
ATOM 762 O O . TYR A 1 102 ? -4.907 -7.233 5.676 1.00 81.94 102 TYR A O 1
ATOM 770 N N . GLN A 1 103 ? -3.137 -5.884 5.295 1.00 80.44 103 GLN A N 1
ATOM 771 C CA . GLN A 1 103 ? -2.602 -6.613 4.168 1.00 80.44 103 GLN A CA 1
ATOM 772 C C . GLN A 1 103 ? -1.086 -6.668 4.263 1.00 80.44 103 GLN A C 1
ATOM 774 O O . GLN A 1 103 ? -0.445 -5.704 4.684 1.00 80.44 103 GLN A O 1
ATOM 779 N N . ARG A 1 104 ? -0.528 -7.814 3.869 1.00 80.12 104 ARG A N 1
ATOM 780 C CA . ARG A 1 104 ? 0.912 -8.049 3.826 1.00 80.12 104 ARG A CA 1
ATOM 781 C C . ARG A 1 104 ? 1.389 -8.245 2.403 1.00 80.12 104 ARG A C 1
ATOM 783 O O . ARG A 1 104 ? 0.714 -8.872 1.589 1.00 80.12 104 ARG A O 1
ATOM 790 N N . VAL A 1 105 ? 2.581 -7.732 2.142 1.00 75.12 105 VAL A N 1
ATOM 791 C CA . VAL A 1 105 ? 3.258 -7.792 0.853 1.00 75.12 105 VAL A CA 1
ATOM 792 C C . VAL A 1 105 ? 4.664 -8.302 1.099 1.00 75.12 105 VAL A C 1
ATOM 794 O O . VAL A 1 105 ? 5.427 -7.678 1.833 1.00 75.12 105 VAL A O 1
ATOM 797 N N . ARG A 1 106 ? 5.027 -9.426 0.481 1.00 74.81 106 ARG A N 1
ATOM 798 C CA . ARG A 1 106 ? 6.402 -9.930 0.544 1.00 74.81 106 ARG A CA 1
ATOM 799 C C . ARG A 1 106 ? 7.328 -9.031 -0.268 1.00 74.81 106 ARG A C 1
ATOM 801 O O . ARG A 1 106 ? 7.068 -8.761 -1.440 1.00 74.81 106 ARG A O 1
ATOM 808 N N . LEU A 1 107 ? 8.401 -8.577 0.372 1.00 72.56 107 LEU A N 1
ATOM 809 C CA . LEU A 1 107 ? 9.449 -7.762 -0.238 1.00 72.56 107 LEU A CA 1
ATOM 810 C C . LEU A 1 107 ? 10.498 -8.614 -0.947 1.00 72.56 107 LEU A C 1
ATOM 812 O O . LEU A 1 107 ? 11.043 -8.172 -1.949 1.00 72.56 107 LEU A O 1
ATOM 816 N N . SER A 1 108 ? 10.776 -9.820 -0.454 1.00 63.75 108 SER A N 1
ATOM 817 C CA . SER A 1 108 ? 11.882 -10.665 -0.928 1.00 63.75 108 SER A CA 1
ATOM 818 C C . SER A 1 108 ? 11.822 -11.037 -2.412 1.00 63.75 108 SER A C 1
ATOM 820 O O . SER A 1 108 ? 12.863 -11.248 -3.029 1.00 63.75 108 SER A O 1
ATOM 822 N N . ASP A 1 109 ? 10.629 -11.038 -3.007 1.00 57.44 109 ASP A N 1
ATOM 823 C CA . ASP A 1 109 ? 10.437 -11.291 -4.439 1.00 57.44 109 ASP A CA 1
ATOM 824 C C . ASP A 1 109 ? 10.581 -10.022 -5.302 1.00 57.44 109 ASP A C 1
ATOM 826 O O . ASP A 1 109 ? 10.654 -10.100 -6.528 1.00 57.44 109 ASP A O 1
ATOM 830 N N . LYS A 1 110 ? 10.597 -8.837 -4.679 1.00 55.91 110 LYS A N 1
ATOM 831 C CA . LYS A 1 110 ? 10.438 -7.537 -5.352 1.00 55.91 110 LYS A CA 1
ATOM 832 C C . LYS A 1 110 ? 11.491 -6.500 -4.982 1.00 55.91 110 LYS A C 1
ATOM 834 O O . LYS A 1 110 ? 11.552 -5.462 -5.622 1.00 55.91 110 LYS A O 1
ATOM 839 N N . TRP A 1 111 ? 12.309 -6.719 -3.963 1.00 62.34 111 TRP A N 1
ATOM 840 C CA . TRP A 1 111 ? 13.217 -5.700 -3.460 1.00 62.34 111 TRP A CA 1
ATOM 841 C C . TRP A 1 111 ? 14.553 -6.304 -3.040 1.00 62.34 111 TRP A C 1
ATOM 843 O O . TRP A 1 111 ? 14.612 -7.284 -2.303 1.00 62.34 111 TRP A O 1
ATOM 853 N N . ASP A 1 112 ? 15.631 -5.687 -3.522 1.00 65.56 112 ASP A N 1
ATOM 854 C CA . ASP A 1 112 ? 17.004 -6.022 -3.167 1.00 65.56 112 ASP A CA 1
ATOM 855 C C . ASP A 1 112 ? 17.704 -4.747 -2.706 1.00 65.56 112 ASP A C 1
ATOM 857 O O . ASP A 1 112 ? 18.145 -3.916 -3.503 1.00 65.56 112 ASP A O 1
ATOM 861 N N . SER A 1 113 ? 17.770 -4.595 -1.388 1.00 64.06 113 SER A N 1
ATOM 862 C CA . SER A 1 113 ? 18.435 -3.479 -0.718 1.00 64.06 113 SER A CA 1
ATOM 863 C C . SER A 1 113 ? 19.896 -3.266 -1.119 1.00 64.06 113 SER A C 1
ATOM 865 O O . SER A 1 113 ? 20.417 -2.167 -0.963 1.00 64.06 113 SER A O 1
ATOM 867 N N . ASN A 1 114 ? 20.570 -4.292 -1.651 1.00 65.81 114 ASN A N 1
ATOM 868 C CA . ASN A 1 114 ? 21.975 -4.180 -2.031 1.00 65.81 114 ASN A CA 1
ATOM 869 C C . ASN A 1 114 ? 22.166 -3.400 -3.339 1.00 65.81 114 ASN A C 1
ATOM 871 O O . ASN A 1 114 ? 23.283 -2.991 -3.645 1.00 65.81 114 ASN A O 1
ATOM 875 N N . LEU A 1 115 ? 21.096 -3.201 -4.116 1.00 66.38 115 LEU A N 1
ATOM 876 C CA . LEU A 1 115 ? 21.149 -2.502 -5.401 1.00 66.38 115 LEU A CA 1
ATOM 877 C C . LEU A 1 115 ? 20.900 -0.992 -5.284 1.00 66.38 115 LEU A C 1
ATOM 879 O O . LEU A 1 115 ? 21.281 -0.251 -6.188 1.00 66.38 115 LEU A O 1
ATOM 883 N N . TRP A 1 116 ? 20.288 -0.520 -4.194 1.00 68.12 116 TRP A N 1
ATOM 884 C CA . TRP A 1 116 ? 19.832 0.866 -4.067 1.00 68.12 116 TRP A CA 1
ATOM 885 C C . TRP A 1 116 ? 20.306 1.478 -2.750 1.00 68.12 116 TRP A C 1
ATOM 887 O O . TRP A 1 116 ? 19.990 0.970 -1.680 1.00 68.12 116 TRP A O 1
ATOM 897 N N . THR A 1 117 ? 21.030 2.601 -2.809 1.00 66.88 117 THR A N 1
ATOM 898 C CA . THR A 1 117 ? 21.491 3.304 -1.593 1.00 66.88 117 THR A CA 1
ATOM 899 C C . THR A 1 117 ? 20.355 3.989 -0.835 1.00 66.88 117 THR A C 1
ATOM 901 O O . THR A 1 117 ? 20.529 4.381 0.316 1.00 66.88 117 THR A O 1
ATOM 904 N N . PHE A 1 118 ? 19.193 4.119 -1.473 1.00 71.75 118 PHE A N 1
ATOM 905 C CA . PHE A 1 118 ? 17.979 4.659 -0.895 1.00 71.75 118 PHE A CA 1
ATOM 906 C C . PHE A 1 118 ? 16.774 3.813 -1.311 1.00 71.75 118 PHE A C 1
ATOM 908 O O . PHE A 1 118 ? 16.614 3.460 -2.483 1.00 71.75 118 PHE A O 1
ATOM 915 N N . SER A 1 119 ? 15.924 3.469 -0.345 1.00 74.38 119 SER A N 1
ATOM 916 C CA . SER A 1 119 ? 14.672 2.743 -0.566 1.00 74.38 119 SER A CA 1
ATOM 917 C C . SER A 1 119 ? 13.669 3.092 0.532 1.00 74.38 119 SER A C 1
ATOM 919 O O . SER A 1 119 ? 13.911 2.813 1.701 1.00 74.38 119 SER A O 1
ATOM 921 N N . GLU A 1 120 ? 12.533 3.668 0.163 1.00 81.12 120 GLU A N 1
ATOM 922 C CA . GLU A 1 120 ? 11.443 4.045 1.060 1.00 81.12 120 GLU A CA 1
ATOM 923 C C . GLU A 1 120 ? 10.119 3.498 0.537 1.00 81.12 120 GLU A C 1
ATOM 925 O O . GLU A 1 120 ? 9.806 3.609 -0.645 1.00 81.12 120 GLU A O 1
ATOM 930 N N . ALA A 1 121 ? 9.308 2.936 1.423 1.00 80.88 121 ALA A N 1
ATOM 931 C CA . ALA A 1 121 ? 7.910 2.666 1.141 1.00 80.88 121 ALA A CA 1
ATOM 932 C C . ALA A 1 121 ? 7.077 3.886 1.533 1.00 80.88 121 ALA A C 1
ATOM 934 O O . ALA A 1 121 ? 7.126 4.340 2.674 1.00 80.88 121 ALA A O 1
ATOM 935 N N . VAL A 1 122 ? 6.306 4.407 0.588 1.00 77.25 122 VAL A N 1
ATOM 936 C CA . VAL A 1 122 ? 5.431 5.558 0.792 1.00 77.25 122 VAL A CA 1
ATOM 937 C C . VAL A 1 122 ? 3.994 5.073 0.849 1.00 77.25 122 VAL A C 1
ATOM 939 O O . VAL A 1 122 ? 3.511 4.437 -0.090 1.00 77.25 122 VAL A O 1
ATOM 942 N N . LEU A 1 123 ? 3.313 5.383 1.951 1.00 81.62 123 LEU A N 1
ATOM 943 C CA . LEU A 1 123 ? 1.885 5.152 2.125 1.00 81.62 123 LEU A CA 1
ATOM 944 C C . LEU A 1 123 ? 1.163 6.495 2.145 1.00 81.62 123 LEU A C 1
ATOM 946 O O . LEU A 1 123 ? 1.479 7.366 2.948 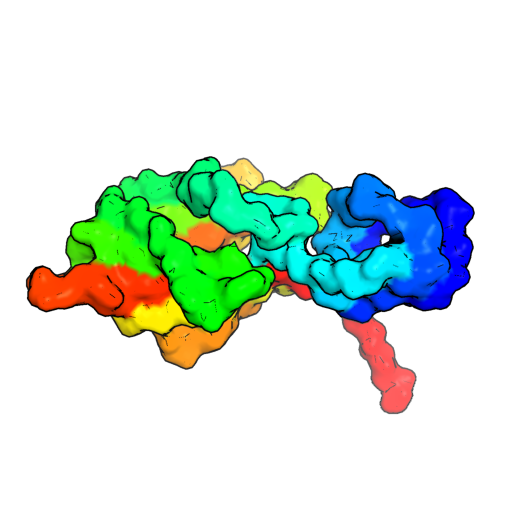1.00 81.62 123 LEU A O 1
ATOM 950 N N . SER A 1 124 ? 0.151 6.645 1.302 1.00 80.06 124 SER A N 1
ATOM 951 C CA . SER A 1 124 ? -0.764 7.787 1.324 1.00 80.06 124 SER A CA 1
ATOM 952 C C . SER A 1 124 ? -2.201 7.300 1.275 1.00 80.06 124 SER A C 1
ATOM 954 O O . SER A 1 124 ? -2.471 6.217 0.763 1.00 80.06 124 SER A O 1
ATOM 956 N N . ALA A 1 125 ? -3.117 8.073 1.841 1.00 76.44 125 ALA A N 1
ATOM 957 C CA . ALA A 1 125 ? -4.542 7.780 1.803 1.00 76.44 125 ALA A CA 1
ATOM 958 C C . ALA A 1 125 ? -5.339 9.048 2.104 1.00 76.44 125 ALA A C 1
ATOM 960 O O . ALA A 1 125 ? -4.845 9.979 2.744 1.00 76.44 125 ALA A O 1
ATOM 961 N N . LYS A 1 126 ? -6.598 9.068 1.676 1.00 73.56 126 LYS A N 1
ATOM 962 C CA . LYS A 1 126 ? -7.600 10.020 2.153 1.00 73.56 126 LYS A CA 1
ATOM 963 C C . LYS A 1 126 ? -8.456 9.304 3.175 1.00 73.56 126 LYS A C 1
ATOM 965 O O . LYS A 1 126 ? -9.040 8.268 2.879 1.00 73.56 126 LYS A O 1
ATOM 970 N N . MET A 1 127 ? -8.540 9.853 4.373 1.00 78.12 127 MET A N 1
ATOM 971 C CA . MET A 1 127 ? -9.275 9.203 5.445 1.00 78.12 127 MET A CA 1
ATOM 972 C C . MET A 1 127 ? -10.013 10.216 6.301 1.00 78.12 127 MET A C 1
ATOM 974 O O . MET A 1 127 ? -9.619 11.380 6.401 1.00 78.12 127 MET A O 1
ATOM 978 N N . SER A 1 128 ? -11.098 9.768 6.916 1.00 78.12 128 SER A N 1
ATOM 979 C CA . SER A 1 128 ? -11.846 10.587 7.851 1.00 78.12 128 SER A CA 1
ATOM 980 C C . SER A 1 128 ? -11.199 10.628 9.234 1.00 78.12 128 SER A C 1
ATOM 982 O O . SER A 1 128 ? -10.298 9.855 9.573 1.00 78.12 128 SER A O 1
ATOM 984 N N . VAL A 1 129 ? -11.686 11.549 10.065 1.00 82.00 129 VAL A N 1
ATOM 985 C CA . VAL A 1 129 ? -11.288 11.634 11.471 1.00 82.00 129 VAL A CA 1
ATOM 986 C C . VAL A 1 129 ? -11.601 10.314 12.179 1.00 82.00 129 VAL A C 1
ATOM 988 O O . VAL A 1 129 ? -12.698 9.773 12.061 1.00 82.00 129 VAL A O 1
ATOM 991 N N . GLY A 1 130 ? -10.637 9.813 12.954 1.00 80.06 130 GLY A N 1
ATOM 992 C CA . GLY A 1 130 ? -10.769 8.554 13.688 1.00 80.06 130 GLY A CA 1
ATOM 993 C C . GLY A 1 130 ? -10.356 7.317 12.892 1.00 80.06 130 GLY A C 1
ATOM 994 O O . GLY A 1 130 ? -10.406 6.219 13.436 1.00 80.06 130 GLY A O 1
ATOM 995 N N . VAL A 1 131 ? -9.886 7.473 11.657 1.00 81.56 131 VAL A N 1
ATOM 996 C CA . VAL A 1 131 ? -9.136 6.429 10.955 1.00 81.56 131 VAL A CA 1
ATOM 997 C C . VAL A 1 131 ? -7.642 6.693 11.124 1.00 81.56 131 VAL A C 1
ATOM 999 O O . VAL A 1 131 ? -7.193 7.839 11.092 1.00 81.56 131 VAL A O 1
ATOM 1002 N N . ALA A 1 132 ? -6.878 5.630 11.348 1.00 88.69 132 ALA A N 1
ATOM 1003 C CA . ALA A 1 132 ? -5.424 5.655 11.324 1.00 88.69 132 ALA A CA 1
ATOM 1004 C C . ALA A 1 132 ? -4.916 4.482 10.491 1.00 88.69 132 ALA A C 1
ATOM 1006 O O . ALA A 1 132 ? -5.510 3.398 10.497 1.00 88.69 132 ALA A O 1
ATOM 1007 N N . MET A 1 133 ? -3.803 4.687 9.802 1.00 87.69 133 MET A N 1
ATOM 1008 C CA . MET A 1 133 ? -3.107 3.628 9.085 1.00 87.69 133 MET A CA 1
ATOM 1009 C C . MET A 1 133 ? -1.690 3.492 9.611 1.00 87.69 133 MET A C 1
ATOM 1011 O O . MET A 1 133 ? -1.068 4.468 10.005 1.00 87.69 133 MET A O 1
ATOM 1015 N N . GLU A 1 134 ? -1.166 2.280 9.603 1.00 91.25 134 GLU A N 1
ATOM 1016 C CA . GLU A 1 134 ? 0.212 1.997 9.965 1.00 91.25 134 GLU A CA 1
ATOM 1017 C C . GLU A 1 134 ? 0.874 1.280 8.799 1.00 91.25 134 GLU A C 1
ATOM 1019 O O . GLU A 1 134 ? 0.331 0.305 8.276 1.00 91.25 134 GLU A O 1
ATOM 1024 N N . LEU A 1 135 ? 2.054 1.750 8.415 1.00 90.75 135 LEU A N 1
ATOM 1025 C CA . LEU A 1 135 ? 2.952 1.024 7.532 1.00 90.75 135 LEU A CA 1
ATOM 1026 C C . LEU A 1 135 ? 4.038 0.402 8.401 1.00 90.75 135 LEU A C 1
ATOM 1028 O O . LEU A 1 135 ? 4.688 1.111 9.169 1.00 90.75 135 LEU A O 1
ATOM 1032 N N . LYS A 1 136 ? 4.234 -0.912 8.305 1.00 92.06 136 LYS A N 1
ATOM 1033 C CA . LYS A 1 136 ? 5.240 -1.635 9.091 1.00 92.06 136 LYS A CA 1
ATOM 1034 C C . LYS A 1 136 ? 6.169 -2.420 8.185 1.00 92.06 136 LYS A C 1
ATOM 1036 O O . LYS A 1 136 ? 5.707 -3.138 7.303 1.00 92.06 136 LYS A O 1
ATOM 1041 N N . GLY A 1 137 ? 7.464 -2.340 8.462 1.00 90.31 137 GLY A N 1
ATOM 1042 C CA . GLY A 1 137 ? 8.445 -3.292 7.958 1.00 90.31 137 GLY A CA 1
ATOM 1043 C C . GLY A 1 137 ? 8.515 -4.491 8.894 1.00 90.31 137 GLY A C 1
ATOM 1044 O O . GLY A 1 137 ? 8.789 -4.319 10.081 1.00 90.31 137 GLY A O 1
ATOM 1045 N N . ILE A 1 138 ? 8.278 -5.694 8.386 1.00 89.88 138 ILE A N 1
ATOM 1046 C CA . ILE A 1 138 ? 8.248 -6.946 9.150 1.00 89.88 138 ILE A CA 1
ATOM 1047 C C . ILE A 1 138 ? 9.457 -7.796 8.766 1.00 89.88 138 ILE A C 1
ATOM 1049 O O . ILE A 1 138 ? 9.767 -7.939 7.583 1.00 89.88 138 ILE A O 1
ATOM 1053 N N . LYS A 1 139 ? 10.156 -8.355 9.755 1.00 90.81 139 LYS A N 1
ATOM 1054 C CA . LYS A 1 139 ? 11.291 -9.265 9.542 1.00 90.81 139 LYS A CA 1
ATOM 1055 C C . LYS A 1 139 ? 10.819 -10.693 9.268 1.00 90.81 139 LYS A C 1
ATOM 1057 O O . LYS A 1 139 ? 9.661 -11.034 9.488 1.00 90.81 139 LYS A O 1
ATOM 1062 N N . ASN A 1 140 ? 11.743 -11.561 8.862 1.00 88.12 140 ASN A N 1
ATOM 1063 C CA . ASN A 1 140 ? 11.451 -12.979 8.620 1.00 88.12 140 ASN A CA 1
ATOM 1064 C C . ASN A 1 140 ? 10.978 -13.741 9.882 1.00 88.12 140 ASN A C 1
ATOM 1066 O O . ASN A 1 140 ? 10.250 -14.723 9.787 1.00 88.12 140 ASN A O 1
ATOM 1070 N N . ASP A 1 141 ? 11.353 -13.280 11.079 1.00 90.94 141 ASP A N 1
ATOM 1071 C CA . ASP A 1 141 ? 10.859 -13.824 12.353 1.00 90.94 141 ASP A CA 1
ATOM 1072 C C . ASP A 1 141 ? 9.489 -13.249 12.774 1.00 90.94 141 ASP A C 1
ATOM 1074 O O . ASP A 1 141 ? 9.020 -13.517 13.877 1.00 90.94 141 ASP A O 1
ATOM 1078 N N . HIS A 1 142 ? 8.835 -12.486 11.890 1.00 88.62 142 HIS A N 1
ATOM 1079 C CA . HIS A 1 142 ? 7.574 -11.768 12.103 1.00 88.62 142 HIS A CA 1
ATOM 1080 C C . HIS A 1 142 ? 7.640 -10.622 13.126 1.00 88.62 142 HIS A C 1
ATOM 1082 O O . HIS A 1 142 ? 6.606 -10.035 13.457 1.00 88.62 142 HIS A O 1
ATOM 1088 N N . SER A 1 143 ? 8.830 -10.252 13.610 1.00 92.69 143 SER A N 1
ATOM 1089 C CA . SER A 1 143 ? 8.995 -9.054 14.433 1.00 92.69 143 SER A CA 1
ATOM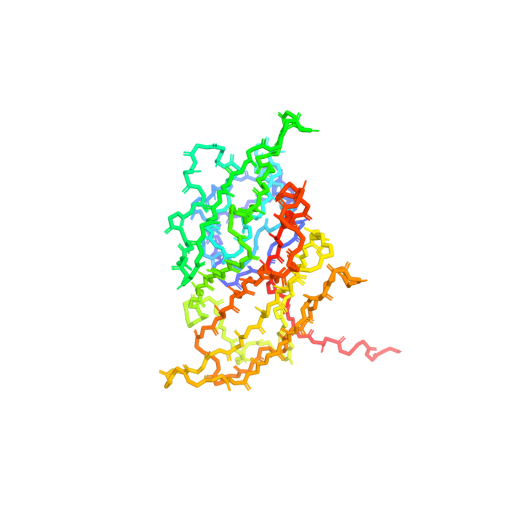 1090 C C . SER A 1 143 ? 8.871 -7.780 13.591 1.00 92.69 143 SER A C 1
ATOM 1092 O O . SER A 1 143 ? 9.231 -7.735 12.411 1.00 92.69 143 SER A O 1
ATOM 1094 N N . VAL A 1 144 ? 8.355 -6.713 14.204 1.00 93.31 144 VAL A N 1
ATOM 1095 C CA . VAL A 1 144 ? 8.290 -5.396 13.562 1.00 93.31 144 VAL A CA 1
ATOM 1096 C C . VAL A 1 144 ? 9.690 -4.788 13.565 1.00 93.31 144 VAL A C 1
ATOM 1098 O O . VAL A 1 144 ? 10.257 -4.498 14.616 1.00 93.31 144 VAL A O 1
ATOM 1101 N N . SER A 1 145 ? 10.243 -4.594 12.373 1.00 91.19 145 SER A N 1
ATOM 1102 C CA . SER A 1 145 ? 11.508 -3.907 12.141 1.00 91.19 145 SER A CA 1
ATOM 1103 C C . SER A 1 145 ? 11.317 -2.397 12.320 1.00 91.19 145 SER A C 1
ATOM 1105 O O . SER A 1 145 ? 11.975 -1.769 13.152 1.00 91.19 145 SER A O 1
ATOM 1107 N N . SER A 1 146 ? 10.389 -1.806 11.575 1.00 91.19 146 SER A N 1
ATOM 1108 C CA . SER A 1 146 ? 10.070 -0.377 11.629 1.00 91.19 146 SER A CA 1
ATOM 1109 C C . SER A 1 146 ? 8.572 -0.159 11.468 1.00 91.19 146 SER A C 1
ATOM 1111 O O . SER A 1 146 ? 7.844 -1.055 11.033 1.00 91.19 146 SER A O 1
ATOM 1113 N N . LYS A 1 147 ? 8.107 1.032 11.844 1.00 94.75 147 LYS A N 1
ATOM 1114 C CA . LYS A 1 147 ? 6.700 1.403 11.783 1.00 94.75 147 LYS A CA 1
ATOM 1115 C C . LYS A 1 147 ? 6.560 2.907 11.625 1.00 94.75 147 LYS A C 1
ATOM 1117 O O . LYS A 1 147 ? 7.201 3.650 12.355 1.00 94.75 147 LYS A O 1
ATOM 1122 N N . GLU A 1 148 ? 5.635 3.305 10.768 1.00 94.75 148 GLU A N 1
ATOM 1123 C CA . GLU A 1 148 ? 5.169 4.678 10.607 1.00 94.75 148 GLU A CA 1
ATOM 1124 C C . GLU A 1 148 ? 3.641 4.706 10.669 1.00 94.75 148 GLU A C 1
ATOM 1126 O O . GLU A 1 148 ? 2.982 3.717 10.338 1.00 94.75 148 GLU A O 1
ATOM 1131 N N . THR A 1 149 ? 3.062 5.807 11.148 1.00 92.62 149 THR A N 1
ATOM 1132 C CA . THR A 1 149 ? 1.607 5.934 11.347 1.00 92.62 149 THR A CA 1
ATOM 1133 C C . THR A 1 149 ? 1.079 7.156 10.619 1.00 92.62 149 THR A C 1
ATOM 1135 O O . THR A 1 149 ? 1.551 8.256 10.862 1.00 92.62 149 THR A O 1
ATOM 1138 N N . LEU A 1 150 ? 0.089 6.948 9.757 1.00 88.38 150 LEU A N 1
ATOM 1139 C CA . LEU A 1 150 ? -0.621 7.972 9.010 1.00 88.38 150 LEU A CA 1
ATOM 1140 C C . LEU A 1 150 ? -1.931 8.289 9.731 1.00 88.38 150 LEU A C 1
ATOM 1142 O O . LEU A 1 150 ? -2.796 7.421 9.891 1.00 88.38 150 LEU A O 1
ATOM 1146 N N . SER A 1 151 ? -2.067 9.536 10.165 1.00 86.38 151 SER A N 1
ATOM 1147 C CA . SER A 1 151 ? -3.287 10.071 10.769 1.00 86.38 151 SER A CA 1
ATOM 1148 C C . SER A 1 151 ? -4.123 10.868 9.761 1.00 86.38 151 SER A C 1
ATOM 1150 O O . SER A 1 151 ? -3.631 11.272 8.712 1.00 86.38 151 SER A O 1
ATOM 1152 N N . SER A 1 152 ? -5.383 11.172 10.092 1.00 78.25 152 SER A N 1
ATOM 1153 C CA . SER A 1 152 ? -6.293 11.929 9.210 1.00 78.25 152 SER A CA 1
ATOM 1154 C C . SER A 1 152 ? -5.808 13.333 8.818 1.00 78.25 152 SER A C 1
ATOM 1156 O O . SER A 1 152 ? -6.341 13.927 7.884 1.00 78.25 152 SER A O 1
ATOM 1158 N N . ASN A 1 153 ? -4.835 13.889 9.543 1.00 77.00 153 ASN A N 1
ATOM 1159 C CA . ASN A 1 153 ? -4.273 15.215 9.270 1.00 77.00 153 ASN A CA 1
ATOM 1160 C C . ASN A 1 153 ? -3.076 15.160 8.311 1.00 77.00 153 ASN A C 1
ATOM 1162 O O . ASN A 1 153 ? -2.641 16.190 7.795 1.00 77.00 153 ASN A O 1
ATOM 1166 N N . GLU A 1 154 ? -2.539 13.969 8.080 1.00 78.50 154 GLU A N 1
ATOM 1167 C CA . GLU A 1 154 ? -1.375 13.731 7.246 1.00 78.50 154 GLU A CA 1
ATOM 1168 C C . GLU A 1 154 ? -1.823 13.175 5.899 1.00 78.50 154 GLU A C 1
ATOM 1170 O O . GLU A 1 154 ? -2.785 12.417 5.792 1.00 78.50 154 GLU A O 1
ATOM 1175 N N . LYS A 1 155 ? -1.125 13.575 4.835 1.00 79.06 155 LYS A N 1
ATOM 1176 C CA . LYS A 1 155 ? -1.439 13.105 3.479 1.00 79.06 155 LYS A CA 1
ATOM 1177 C C . LYS A 1 155 ? -0.681 11.831 3.119 1.00 79.06 155 LYS A C 1
ATOM 1179 O O . LYS A 1 155 ? -1.150 11.069 2.279 1.00 79.06 155 LYS A O 1
ATOM 1184 N N . GLN A 1 156 ? 0.491 11.630 3.720 1.00 86.69 156 GLN A N 1
ATOM 1185 C CA . GLN A 1 156 ? 1.373 10.501 3.449 1.00 86.69 156 GLN A CA 1
ATOM 1186 C C . GLN A 1 156 ? 2.383 10.288 4.582 1.00 86.69 156 GLN A C 1
ATOM 1188 O O . GLN A 1 156 ? 2.693 11.227 5.315 1.00 86.69 156 GLN A O 1
ATOM 1193 N N . ILE A 1 157 ? 2.925 9.076 4.656 1.00 88.31 157 ILE A N 1
ATOM 1194 C CA . ILE A 1 157 ? 4.060 8.677 5.491 1.00 88.31 157 ILE A CA 1
ATOM 1195 C C . ILE A 1 157 ? 5.083 7.919 4.646 1.00 88.31 157 ILE A C 1
ATOM 1197 O O . ILE A 1 157 ? 4.718 7.259 3.670 1.00 88.31 157 ILE A O 1
ATOM 1201 N N . ASN A 1 158 ? 6.347 7.970 5.062 1.00 88.81 158 ASN A N 1
ATOM 1202 C CA . ASN A 1 158 ? 7.450 7.280 4.402 1.00 88.81 158 ASN A CA 1
ATOM 1203 C C . ASN A 1 158 ? 8.155 6.377 5.411 1.00 88.81 158 ASN A C 1
ATOM 1205 O O . ASN A 1 158 ? 8.576 6.848 6.462 1.00 88.81 158 ASN A O 1
ATOM 1209 N N . LEU A 1 159 ? 8.329 5.105 5.074 1.00 87.94 159 LEU A N 1
ATOM 1210 C CA . LEU A 1 159 ? 9.050 4.128 5.878 1.00 87.94 159 LEU A CA 1
ATOM 1211 C C . LEU A 1 159 ? 10.315 3.699 5.141 1.00 87.94 159 LEU A C 1
ATOM 1213 O O . LEU A 1 159 ? 10.242 3.100 4.068 1.00 87.94 159 LEU A O 1
ATOM 1217 N N . LEU A 1 160 ? 11.479 3.973 5.730 1.00 86.38 160 LEU A N 1
ATOM 1218 C CA . LEU A 1 160 ? 12.756 3.521 5.183 1.00 86.38 160 LEU A CA 1
ATOM 1219 C C . LEU A 1 160 ? 12.820 1.989 5.187 1.00 86.38 160 LEU A C 1
ATOM 1221 O O . LEU A 1 160 ? 12.663 1.354 6.235 1.00 86.38 160 LEU A O 1
ATOM 1225 N N . LEU A 1 161 ? 13.079 1.404 4.019 1.00 81.88 161 LEU A N 1
ATOM 1226 C CA . LEU A 1 161 ? 13.247 -0.034 3.856 1.00 81.88 161 LEU A CA 1
ATOM 1227 C C . LEU A 1 161 ? 14.654 -0.448 4.284 1.00 81.88 161 LEU A C 1
ATOM 1229 O O . LEU A 1 161 ? 15.649 0.099 3.811 1.00 81.88 161 LEU A O 1
ATOM 1233 N N . ARG A 1 162 ? 14.735 -1.434 5.181 1.00 81.94 162 ARG A N 1
ATOM 1234 C CA . ARG A 1 162 ? 16.002 -1.970 5.704 1.00 81.94 162 ARG A CA 1
ATOM 1235 C C . ARG A 1 162 ? 16.183 -3.419 5.306 1.00 81.94 162 ARG A C 1
ATOM 1237 O O . ARG A 1 162 ? 15.207 -4.147 5.170 1.00 81.94 162 ARG A O 1
ATOM 1244 N N . ASN A 1 163 ? 17.431 -3.831 5.117 1.00 81.62 163 ASN A N 1
ATOM 1245 C CA . ASN A 1 163 ? 17.792 -5.125 4.522 1.00 81.62 163 ASN A CA 1
ATOM 1246 C C . ASN A 1 163 ? 17.261 -6.326 5.323 1.00 81.62 163 ASN A C 1
ATOM 1248 O O . ASN A 1 163 ? 17.212 -7.438 4.812 1.00 81.62 163 ASN A O 1
ATOM 1252 N N . ASP A 1 164 ? 16.885 -6.107 6.584 1.00 83.12 164 ASP A N 1
ATOM 1253 C CA . ASP A 1 164 ? 16.301 -7.113 7.465 1.00 83.12 164 ASP A CA 1
ATOM 1254 C C . ASP A 1 164 ? 14.776 -7.272 7.308 1.00 83.12 164 ASP A C 1
ATOM 1256 O O . ASP A 1 164 ? 14.183 -8.137 7.957 1.00 83.12 164 ASP A O 1
ATOM 1260 N N . MET A 1 165 ? 14.133 -6.454 6.469 1.00 84.62 165 MET A N 1
ATOM 1261 C CA . MET A 1 165 ? 12.700 -6.516 6.192 1.00 84.62 165 MET A CA 1
ATOM 1262 C C . MET A 1 165 ? 12.392 -7.552 5.118 1.00 84.62 165 MET A C 1
ATOM 1264 O O . MET A 1 165 ? 12.952 -7.543 4.025 1.00 84.62 165 MET A O 1
ATOM 1268 N N . TRP A 1 166 ? 11.443 -8.419 5.439 1.00 82.25 166 TRP A N 1
ATOM 1269 C CA . TRP A 1 166 ? 10.935 -9.469 4.570 1.00 82.25 166 TRP A CA 1
ATOM 1270 C C . TRP A 1 166 ? 9.548 -9.138 4.014 1.00 82.25 166 TRP A C 1
ATOM 1272 O O . TRP A 1 166 ? 9.241 -9.499 2.880 1.00 82.25 166 TRP A O 1
ATOM 1282 N N . GLU A 1 167 ? 8.716 -8.423 4.777 1.00 84.38 167 GLU A N 1
ATOM 1283 C CA . GLU A 1 167 ? 7.367 -8.026 4.357 1.00 84.38 167 GLU A CA 1
ATOM 1284 C C . GLU A 1 167 ? 7.068 -6.570 4.721 1.00 84.38 167 GLU A C 1
ATOM 1286 O O . GLU A 1 167 ? 7.604 -6.028 5.690 1.00 84.38 167 GLU A O 1
ATOM 1291 N N . LEU A 1 168 ? 6.170 -5.951 3.959 1.00 83.75 168 LEU A N 1
ATOM 1292 C CA . LEU A 1 168 ? 5.461 -4.741 4.360 1.00 83.75 168 LEU A CA 1
ATOM 1293 C C . LEU A 1 168 ? 4.049 -5.105 4.797 1.00 83.75 168 LEU A C 1
ATOM 1295 O O . LEU A 1 168 ? 3.347 -5.824 4.089 1.00 83.75 168 LEU A O 1
ATOM 1299 N N . GLU A 1 169 ? 3.619 -4.573 5.934 1.00 85.19 169 GLU A N 1
ATOM 1300 C CA . GLU A 1 169 ? 2.235 -4.648 6.395 1.00 85.19 169 GLU A CA 1
ATOM 1301 C C . GLU A 1 169 ? 1.611 -3.252 6.358 1.00 85.19 169 GLU A C 1
ATOM 1303 O O . GLU A 1 169 ? 2.121 -2.324 6.989 1.00 85.19 169 GLU A O 1
ATOM 1308 N N . VAL A 1 170 ? 0.489 -3.117 5.649 1.00 84.31 170 VAL A N 1
ATOM 1309 C CA . VAL A 1 170 ? -0.412 -1.967 5.781 1.00 84.31 170 VAL A CA 1
ATOM 1310 C C . VAL A 1 170 ? -1.532 -2.379 6.718 1.00 84.31 170 VAL A C 1
ATOM 1312 O O . VAL A 1 170 ? -2.308 -3.282 6.409 1.00 84.31 170 VAL A O 1
ATOM 1315 N N . PHE A 1 171 ? -1.618 -1.724 7.868 1.00 86.31 171 PHE A N 1
ATOM 1316 C CA . PHE A 1 171 ? -2.633 -1.967 8.884 1.00 86.31 171 PHE A CA 1
ATOM 1317 C C . PHE A 1 171 ? -3.559 -0.756 8.971 1.00 86.31 171 PHE A C 1
ATOM 1319 O O . PHE A 1 171 ? -3.093 0.362 9.153 1.00 86.31 171 PHE A O 1
ATOM 1326 N N . ILE A 1 172 ? -4.868 -0.957 8.860 1.00 83.19 172 ILE A N 1
ATOM 1327 C CA . ILE A 1 172 ? -5.873 0.107 8.936 1.00 83.19 172 ILE A CA 1
ATOM 1328 C C . ILE A 1 172 ? -6.711 -0.105 10.187 1.00 83.19 172 ILE A C 1
ATOM 1330 O O . ILE A 1 172 ? -7.237 -1.196 10.422 1.00 83.19 172 ILE A O 1
ATOM 1334 N N . LYS A 1 173 ? -6.864 0.959 10.971 1.00 86.31 173 LYS A N 1
ATOM 1335 C CA . LYS A 1 173 ? -7.662 0.977 12.190 1.00 86.31 173 LYS A CA 1
ATOM 1336 C C . LYS A 1 173 ? -8.735 2.052 12.113 1.00 86.31 173 LYS A C 1
ATOM 1338 O O . LYS A 1 173 ? -8.434 3.236 11.982 1.00 86.31 173 LYS A O 1
ATOM 1343 N N . PHE A 1 174 ? -9.980 1.633 12.287 1.00 82.69 174 PHE A N 1
ATOM 1344 C CA . PHE A 1 174 ? -11.135 2.505 12.452 1.00 82.69 174 PHE A CA 1
ATOM 1345 C C . PHE A 1 174 ? -11.422 2.615 13.955 1.00 82.69 174 PHE A C 1
ATOM 1347 O O . PHE A 1 174 ? -11.816 1.635 14.597 1.00 82.69 174 PHE A O 1
ATOM 1354 N N . ASN A 1 175 ? -11.150 3.780 14.548 1.00 77.62 175 ASN A N 1
ATOM 1355 C CA . ASN A 1 175 ? -11.350 4.010 15.974 1.00 77.62 175 ASN A CA 1
ATOM 1356 C C . ASN A 1 175 ? -12.824 4.282 16.281 1.00 77.62 175 ASN A C 1
ATOM 1358 O O . ASN A 1 175 ? -13.421 5.235 15.784 1.00 77.62 175 ASN A O 1
ATOM 1362 N N . ALA A 1 176 ? -13.351 3.497 17.214 1.00 61.38 176 ALA A N 1
ATOM 1363 C CA . ALA A 1 176 ? -14.626 3.749 17.858 1.00 61.38 176 ALA A CA 1
ATOM 1364 C C . ALA A 1 176 ? -14.611 5.053 18.631 1.00 61.38 176 ALA A C 1
ATOM 1366 O O . ALA A 1 176 ? -14.010 5.121 19.701 1.00 61.38 176 ALA A O 1
ATOM 1367 N N . THR A 1 177 ? -15.346 6.058 18.161 1.00 55.00 177 THR A N 1
ATOM 1368 C CA . THR A 1 177 ? -15.958 6.977 19.121 1.00 55.00 177 THR A CA 1
ATOM 1369 C C . THR A 1 177 ? -17.352 6.466 19.453 1.00 55.00 177 THR A C 1
ATOM 1371 O O . THR A 1 177 ? -18.070 5.932 18.611 1.00 55.00 177 THR A O 1
ATOM 1374 N N . THR A 1 178 ? -17.712 6.559 20.727 1.00 49.97 178 THR A N 1
ATOM 1375 C CA . THR A 1 178 ? -18.904 5.957 21.339 1.00 49.97 178 THR A CA 1
ATOM 1376 C C . THR A 1 178 ? -20.235 6.527 20.834 1.00 49.97 178 THR A C 1
ATOM 1378 O O . THR A 1 178 ? -21.289 6.042 21.235 1.00 49.97 178 THR A O 1
ATOM 1381 N N . ASN A 1 179 ? -20.224 7.501 19.919 1.00 51.31 179 ASN A N 1
ATOM 1382 C CA . ASN A 1 179 ? -21.440 8.079 19.357 1.00 51.31 179 ASN A CA 1
ATOM 1383 C C . ASN A 1 179 ? -21.927 7.274 18.146 1.00 51.31 179 ASN A C 1
ATOM 1385 O O . ASN A 1 179 ? -21.522 7.497 17.009 1.00 51.31 179 ASN A O 1
ATOM 1389 N N . HIS A 1 180 ? -22.850 6.347 18.412 1.00 51.69 180 HIS A N 1
ATOM 1390 C CA . HIS A 1 180 ? -23.520 5.465 17.445 1.00 51.69 180 HIS A CA 1
ATOM 1391 C C . HIS A 1 180 ? -24.340 6.174 16.349 1.00 51.69 180 HIS A C 1
ATOM 1393 O O . HIS A 1 180 ? -24.934 5.501 15.511 1.00 51.69 180 HIS A O 1
ATOM 1399 N N . SER A 1 181 ? -24.424 7.505 16.333 1.00 53.72 181 SER A N 1
ATOM 1400 C CA . SER A 1 181 ? -25.413 8.206 15.512 1.00 53.72 181 SER A CA 1
ATOM 1401 C C . SER A 1 181 ? -24.994 8.481 14.065 1.00 53.72 181 SER A C 1
ATOM 1403 O O . SER A 1 181 ? -25.823 8.991 13.324 1.00 53.72 181 SER A O 1
ATOM 1405 N N . ASN A 1 182 ? -23.765 8.159 13.632 1.00 55.12 182 ASN A N 1
ATOM 1406 C CA . ASN A 1 182 ? -23.373 8.259 12.215 1.00 55.12 182 ASN A CA 1
ATOM 1407 C C . ASN A 1 182 ? -22.207 7.318 11.852 1.00 55.12 182 ASN A C 1
ATOM 1409 O O . ASN A 1 182 ? -21.044 7.718 11.827 1.00 55.12 182 ASN A O 1
ATOM 1413 N N . MET A 1 183 ? -22.521 6.060 11.524 1.00 53.69 183 MET A N 1
ATOM 1414 C CA . MET A 1 183 ? -21.532 5.068 11.058 1.00 53.69 183 MET A CA 1
ATOM 1415 C C . MET A 1 183 ? -20.923 5.408 9.683 1.00 53.69 183 MET A C 1
ATOM 1417 O O . MET A 1 183 ? -19.836 4.943 9.363 1.00 53.69 183 MET A O 1
ATOM 1421 N N . ASN A 1 184 ? -21.545 6.309 8.914 1.00 57.34 184 ASN A N 1
ATOM 1422 C CA . ASN A 1 184 ? -21.025 6.799 7.628 1.00 57.34 184 ASN A CA 1
ATOM 1423 C C . ASN A 1 184 ? -19.792 7.717 7.760 1.00 57.34 184 ASN A C 1
ATOM 1425 O O . ASN A 1 184 ? -19.244 8.167 6.755 1.00 57.34 184 ASN A O 1
ATOM 1429 N N . ASN A 1 185 ? -19.358 8.026 8.985 1.00 65.31 185 ASN A N 1
ATOM 1430 C CA . ASN A 1 185 ? -18.286 8.988 9.227 1.00 65.31 185 ASN A CA 1
ATOM 1431 C C . ASN A 1 185 ? -16.882 8.375 9.202 1.00 65.31 185 ASN A C 1
ATOM 1433 O O . ASN A 1 185 ? -15.918 9.136 9.175 1.00 65.31 185 ASN A O 1
ATOM 1437 N N . TYR A 1 186 ? -16.741 7.045 9.215 1.00 72.94 186 TYR A N 1
ATOM 1438 C CA . TYR A 1 186 ? -15.439 6.372 9.234 1.00 72.94 186 TYR A CA 1
ATOM 1439 C C . TYR A 1 186 ? -15.120 5.757 7.883 1.00 72.94 186 TYR A C 1
ATOM 1441 O O . TYR A 1 186 ? -15.642 4.697 7.539 1.00 72.94 186 TYR A O 1
ATOM 1449 N N . TRP A 1 187 ? -14.252 6.424 7.130 1.00 72.19 187 TRP A N 1
ATOM 1450 C CA . TRP A 1 187 ? -13.917 6.012 5.780 1.00 72.19 187 TRP A CA 1
ATOM 1451 C C . TRP A 1 187 ? -12.432 6.176 5.473 1.00 72.19 187 TRP A C 1
ATOM 1453 O O . TRP A 1 187 ? -11.765 7.071 5.995 1.00 72.19 187 TRP A O 1
ATOM 1463 N N . CYS A 1 188 ? -11.928 5.299 4.610 1.00 68.00 188 CYS A N 1
ATOM 1464 C CA . CYS A 1 188 ? -10.587 5.364 4.042 1.00 68.00 188 CYS A CA 1
ATOM 1465 C C . CYS A 1 188 ? -10.660 5.083 2.538 1.00 68.00 188 CYS A C 1
ATOM 1467 O O . CYS A 1 188 ? -11.355 4.157 2.117 1.00 68.00 188 CYS A O 1
ATOM 1469 N N . ASP A 1 189 ? -9.975 5.893 1.743 1.00 70.19 189 ASP A N 1
ATOM 1470 C CA . ASP A 1 189 ? -10.042 5.913 0.284 1.00 70.19 189 ASP A CA 1
ATOM 1471 C C . ASP A 1 189 ? -8.691 6.360 -0.304 1.00 70.19 189 ASP A C 1
ATOM 1473 O O . ASP A 1 189 ? -7.826 6.868 0.412 1.00 70.19 189 ASP A O 1
ATOM 1477 N N . ASP A 1 190 ? -8.499 6.185 -1.613 1.00 68.88 190 ASP A N 1
ATOM 1478 C CA . ASP A 1 190 ? -7.311 6.612 -2.365 1.00 68.88 190 ASP A CA 1
ATOM 1479 C C . ASP A 1 190 ? -6.005 6.102 -1.721 1.00 68.88 190 ASP A C 1
ATOM 1481 O O . ASP A 1 190 ? -4.988 6.797 -1.709 1.00 68.88 190 ASP A O 1
ATOM 1485 N N . ILE A 1 191 ? -6.062 4.901 -1.127 1.00 71.06 191 ILE A N 1
ATOM 1486 C CA . ILE A 1 191 ? -4.943 4.270 -0.423 1.00 71.06 191 ILE A CA 1
ATOM 1487 C C . ILE A 1 191 ? -3.887 3.893 -1.450 1.00 71.06 191 ILE A C 1
ATOM 1489 O O . ILE A 1 191 ? -4.124 2.992 -2.244 1.00 71.06 191 ILE A O 1
ATOM 1493 N N . LYS A 1 192 ? -2.715 4.520 -1.406 1.00 70.31 192 LYS A N 1
ATOM 1494 C CA . LYS A 1 192 ? -1.582 4.223 -2.285 1.00 70.31 192 LYS A CA 1
ATOM 1495 C C . LYS A 1 192 ? -0.388 3.777 -1.477 1.00 70.31 192 LYS A C 1
ATOM 1497 O O . LYS A 1 192 ? 0.074 4.515 -0.611 1.00 70.31 192 LYS A O 1
ATOM 1502 N N . LEU A 1 193 ? 0.128 2.602 -1.817 1.00 71.56 193 LEU A N 1
ATOM 1503 C CA . LEU A 1 193 ? 1.414 2.101 -1.354 1.00 71.56 193 LEU A CA 1
ATOM 1504 C C . LEU A 1 193 ? 2.313 1.899 -2.569 1.00 71.56 193 LEU A C 1
ATOM 1506 O O . LEU A 1 193 ? 1.970 1.132 -3.469 1.00 71.56 193 LEU A O 1
ATOM 1510 N N . TYR A 1 194 ? 3.462 2.560 -2.570 1.00 68.69 194 TYR A N 1
ATOM 1511 C CA . TYR A 1 194 ? 4.500 2.386 -3.581 1.00 68.69 194 TYR A CA 1
ATOM 1512 C C . TYR A 1 194 ? 5.876 2.448 -2.926 1.00 68.69 194 TYR A C 1
ATOM 1514 O O . TYR A 1 194 ? 6.039 3.014 -1.846 1.00 68.69 194 TYR A O 1
ATOM 1522 N N . ILE A 1 195 ? 6.872 1.843 -3.567 1.00 70.44 195 ILE A N 1
ATOM 1523 C CA . ILE A 1 195 ? 8.256 1.896 -3.098 1.00 70.44 195 ILE A CA 1
ATOM 1524 C C . ILE A 1 195 ? 9.013 2.876 -3.988 1.00 70.44 195 ILE A C 1
ATOM 1526 O O . ILE A 1 195 ? 9.084 2.702 -5.203 1.00 70.44 195 ILE A O 1
ATOM 1530 N N . MET A 1 196 ? 9.585 3.904 -3.374 1.00 68.06 196 MET A N 1
ATOM 1531 C CA . MET A 1 196 ? 10.577 4.776 -3.983 1.00 68.06 196 MET A CA 1
ATOM 1532 C C . MET A 1 196 ? 11.960 4.195 -3.723 1.00 68.06 196 MET A C 1
ATOM 1534 O O . MET A 1 196 ? 12.304 3.886 -2.590 1.00 68.06 196 MET A O 1
ATOM 1538 N N . TYR A 1 197 ? 12.775 4.051 -4.755 1.00 71.00 197 TYR A N 1
ATOM 1539 C CA . TYR A 1 197 ? 14.145 3.567 -4.620 1.00 71.00 197 TYR A CA 1
ATOM 1540 C C . TYR A 1 197 ? 15.026 4.233 -5.667 1.00 71.00 197 TYR A C 1
ATOM 1542 O O . TYR A 1 197 ? 14.560 4.652 -6.730 1.00 71.00 197 TYR A O 1
ATOM 1550 N N . GLY A 1 198 ? 16.306 4.355 -5.348 1.00 62.16 198 GLY A N 1
ATOM 1551 C CA . GLY A 1 198 ? 17.281 4.972 -6.226 1.00 62.16 198 GLY A CA 1
ATOM 1552 C C . GLY A 1 198 ? 18.668 4.980 -5.611 1.00 62.16 198 GLY A C 1
ATOM 1553 O O . GLY A 1 198 ? 18.865 4.690 -4.432 1.00 62.16 198 GLY A O 1
ATOM 1554 N N . THR A 1 199 ? 19.647 5.319 -6.433 1.00 54.41 199 THR A N 1
ATOM 1555 C CA . THR A 1 199 ? 20.966 5.720 -5.961 1.00 54.41 199 THR A CA 1
ATOM 1556 C C . THR A 1 199 ? 21.001 7.239 -5.931 1.00 54.41 199 THR A C 1
ATOM 1558 O O . THR A 1 199 ? 20.786 7.858 -6.975 1.00 54.41 199 THR A O 1
ATOM 1561 N N . TYR A 1 200 ? 21.272 7.853 -4.775 1.00 50.53 200 TYR A N 1
ATOM 1562 C CA . TYR A 1 200 ? 21.651 9.267 -4.750 1.00 50.53 200 TYR A CA 1
ATOM 1563 C C . TYR A 1 200 ? 22.908 9.428 -5.609 1.00 50.53 200 TYR A C 1
ATOM 1565 O O . TYR A 1 200 ? 24.012 9.091 -5.186 1.00 50.53 200 TYR A O 1
ATOM 1573 N N . LEU A 1 201 ? 22.748 9.923 -6.833 1.00 43.75 201 LEU A N 1
ATOM 1574 C CA . LEU A 1 201 ? 23.841 10.592 -7.511 1.00 43.75 201 LEU A CA 1
ATOM 1575 C C . LEU A 1 201 ? 23.939 11.945 -6.815 1.00 43.75 201 LEU A C 1
ATOM 1577 O O . LEU A 1 201 ? 23.179 12.856 -7.134 1.00 43.75 201 LEU A O 1
ATOM 1581 N N . GLU A 1 202 ? 24.816 12.064 -5.815 1.00 40.03 202 GLU A N 1
ATOM 1582 C CA . GLU A 1 202 ? 25.301 13.385 -5.425 1.00 40.03 202 GLU A CA 1
ATOM 1583 C C . GLU A 1 202 ? 25.800 14.051 -6.709 1.00 40.03 202 GLU A C 1
ATOM 1585 O O . GLU A 1 202 ? 26.841 13.673 -7.254 1.00 40.03 202 GLU A O 1
ATOM 1590 N N . SER A 1 203 ? 25.043 15.013 -7.237 1.00 38.34 203 SER A N 1
ATOM 1591 C CA . SER A 1 203 ? 25.561 15.894 -8.267 1.00 38.34 203 SER A CA 1
ATOM 1592 C C . SER A 1 203 ? 26.601 16.773 -7.585 1.00 38.34 203 SER A C 1
ATOM 1594 O O . SER A 1 203 ? 26.289 17.841 -7.062 1.00 38.34 203 SER A O 1
ATOM 1596 N N . LYS A 1 204 ? 27.842 16.292 -7.530 1.00 37.50 204 LYS A N 1
ATOM 1597 C CA . LYS A 1 204 ? 28.998 17.148 -7.296 1.00 37.50 204 LYS A CA 1
ATOM 1598 C C . LYS A 1 204 ? 29.179 18.005 -8.544 1.00 37.50 204 LYS A C 1
ATOM 1600 O O . LYS A 1 204 ? 29.901 17.612 -9.457 1.00 37.50 204 LYS A O 1
ATOM 1605 N N . TYR A 1 205 ? 28.484 19.134 -8.577 1.00 39.56 205 TYR A N 1
ATOM 1606 C CA . TYR A 1 205 ? 28.808 20.271 -9.429 1.00 39.56 205 TYR A CA 1
ATOM 1607 C C . TYR A 1 205 ? 28.849 21.521 -8.563 1.00 39.56 205 TYR A C 1
ATOM 1609 O O . TYR A 1 205 ? 27.881 21.730 -7.800 1.00 39.56 205 TYR A O 1
#

Organism: NCBI:txid392030

Sequence (205 aa):
FKQAKLNPFNFSRANLYKTDFTGTNISKSELKDALSIQDAVLSNGTPVHDENLISNGQADCNISHISGWTVSNGNITSVISNSSNSNCQFTLQSLSTGAAMYQRVRLSDKWDSNLWTFSEAVLSAKMSVGVAMELKGIKNDHSVSSKETLSSNEKQINLLLRNDMWELEVFIKFNATTNHSNMNNYWCDDIKLYIMYGTYLESKY

Foldseek 3Di:
DALDACPPPQQQQPDQALNEDANYPDDPVSCQRHLDNDQYQHNPRRGFHADFLQDGTDQPLPPLVCPQKDKPDADWHWDQDPPDPPHRKIKIFGPDLKTKMKGKHFCPSRDDCVVFPWKKKKKFKAWFAQKKKKKFFAAPVRDTPDIDMDGNVDGMDIGTDDNRGGMIMIMMIRHGDPPPPDSVRGIIIPIHIHMDTHYPPPPPD

Nearest PDB structures (foldseek):
  7vyv-assembly1_B  TM=4.616E-01  e=4.625E-03  Klebsiella phage GH-K3
  4mgs-assembly1_A  TM=5.026E-01  e=3.607E-02  Bacteroides intestinalis DSM 17393
  5iku-assembly1_A  TM=5.436E-01  e=3.164E-01  Hathewaya histolytica
  6nob-assembly1_A  TM=6.073E-01  e=8.091E-01  Bifidobacterium adolescentis ATCC 15703
  6v4a-assembly1_E  TM=3.694E-01  e=2.327E+00  Desulfofustis sp. PB-SRB1

InterPro domains:
  IPR001646 Pentapeptide repeat [PF00805] (1-32)

Radius of gyration: 18.73 Å; Cα contacts (8 Å, |Δi|>4): 460; chains: 1; bounding box: 54×34×52 Å

Secondary structure (DSSP, 8-state):
-TT---TT---TT-B-TT-B-TT----GGGGTTSSB-TT-B-TTS-B-----BTB-S---TTS-TTTT-EEEES-EEEEE-TT-TT---EEEEESSSSEEEEEEEESTTT--TTS-SEEEEEEEEEE-TTEEEEEEEEETTS-EEEEEEEETT-SEEEEE--TTEEEEEEEEEE---S-TT-GGG-EEEEEEEEEEEE-------

Mean predicted aligned error: 11.62 Å

Solvent-accessible surface area (backbone atoms only — not comparable to full-atom values): 11550 Å² total; per-residue (Å²): 85,64,59,37,85,56,80,90,65,80,36,63,72,32,81,34,62,60,34,41,28,36,63,24,86,66,54,74,78,63,49,68,53,28,64,35,48,34,58,10,24,37,32,88,62,49,69,33,56,49,36,37,72,76,54,89,57,62,86,61,74,80,60,73,85,52,82,68,45,49,72,78,43,65,40,77,48,76,43,77,50,89,86,48,102,84,52,73,46,48,36,43,31,34,78,38,63,41,23,31,35,33,35,76,35,73,31,72,89,68,58,63,63,90,81,32,86,37,41,30,38,36,41,31,41,48,46,26,74,53,30,37,36,34,46,30,33,23,23,83,86,69,46,77,72,46,76,40,75,38,45,51,90,45,65,59,42,73,40,77,64,52,83,68,45,34,29,41,34,46,37,42,39,41,56,55,62,92,68,83,86,56,61,87,55,38,38,39,28,77,66,37,43,50,73,51,69,42,66,84,73,76,78,88,122

pLDDT: mean 71.01, std 15.06, range [31.94, 94.75]